Protein AF-0000000080869197 (afdb_homodimer)

pLDDT: mean 75.59, std 28.25, range [19.22, 98.94]

Secondary structure (DSSP, 8-state):
-----------------------------------------------SGGGS-HHHHHHHHHHHHHHHHHHHHHHHHHHHT-HHHHHHHHHHHHH--HHHHH--HHHHHHHHHHS-HHHHHHHHHHHHHHHHHHHHHHTT-HHHHHHHHHHHHHHHHHHHHHH-TTT-TTPPPP---GGGT----/-----------------------------------------------SGGGS-HHHHHHHHHHHHHHHHHHHHHHHHHHHT-HHHHHHHHHHHHH--HHHHH--HHHHHHHHHHS-HHHHHHHHHHHHHHHHHHHHHHTT-HHHHHHHHHHHHHHHHHHHHHH-TTT-TTPPPP---GGGT----

Organism: NCBI:txid3151122

Nearest PDB structures (foldseek):
  1nze-assembly1_A  TM=7.317E-01  e=5.807E-01  Spinacia oleracea
  3jcu-assembly1_q  TM=6.748E-01  e=3.550E-01  Spinacia oleracea
  3zsu-assembly1_A  TM=5.962E-01  e=7.427E-01  Thermosynechococcus vestitus BP-1
  4yuu-assembly3_Q2  TM=5.575E-01  e=2.192E+00  Cyanidium caldarium
  8z9d-assembly1_q  TM=4.494E-01  e=2.192E+00  Spinacia oleracea

Sequence (370 aa):
MNTRTAVSRAIGVATSWGHPRRCLRAIAVAVMLGTVTAGSVAGAAEPVGPDLTEKLRGLLVKEMVEIEAAMQETYSAIIQGRHDEVARHGQAIHDSFILEQSLTQQDRRDLKEAVPAEFLQLDARLHQLSASLAEAGRQQNTPQQVEVFNHMIQACVACHSRYVTDRFEGLKAQSVPESWGVETPMNTRTAVSRAIGVATSWGHPRRCLRAIAVAVMLGTVTAGSVAGAAEPVGPDLTEKLRGLLVKEMVEIEAAMQETYSAIIQGRHDEVARHGQAIHDSFILEQSLTQQDRRDLKEAVPAEFLQLDARLHQLSASLAEAGRQQNTPQQVEVFNHMIQACVACHSRYVTDRFEGLKAQSVPESWGVETP

Foldseek 3Di:
DDDDDDDDDPDDDDDPPDDDDPPPPPPPPPPPPPPPPPPVPLPQQEALLVLADPVLNVLVVVLVVLLVVLLVVLVVCLVVLVLQSQLVSLQCNLVCPSCVVPPDPVNVVSVPVRHDPLLVLLSNVLSVLSNQSNVCSVVSPSVSNVVSSVVNVVSVLQNCQRHVCVPVVPRHHDDDPVVSVRPRD/DDDPDDDDDDDDPPPVVDDDPDDPPPDDDPPDDDPPPCPVVLPQQEALLVLADPVLNVQVVVLVVLLVVLLVVLVVCLVVLVLQSQLVSLQCNLVCPVCVVVPDPVNVVSVPVRHDPLLVLLSNVLSVLSNQSNVCSVVSPSVSNVVSSVVNVVSVLQNCQRHVCVPVVPRHHDDDPVVSVRPRD

Radius of gyration: 44.32 Å; Cα contacts (8 Å, |Δi|>4): 379; chains: 2; bounding box: 89×148×149 Å

InterPro domains:
  IPR010980 Cytochrome c/b562 [SSF47175] (76-163)

Solvent-accessible surface area (backbone atoms only — not comparable to full-atom values): 21149 Å² total; per-residue (Å²): 138,85,89,82,75,90,70,88,81,87,74,86,82,87,85,82,82,77,82,81,81,80,80,78,74,77,75,76,76,74,76,76,76,72,77,74,70,72,64,68,67,33,67,78,66,59,54,36,63,87,59,41,54,70,67,57,44,53,50,51,51,51,37,51,52,52,46,52,53,40,50,44,51,31,53,54,21,59,58,43,26,36,28,67,57,25,16,49,41,15,40,46,49,36,64,45,46,48,68,63,78,70,38,49,74,66,49,51,54,51,48,60,71,42,41,60,71,63,59,56,50,48,51,51,48,42,30,52,41,22,41,50,27,13,50,24,14,73,66,58,35,63,71,56,33,56,50,40,51,48,52,40,53,50,43,45,36,42,45,31,18,30,36,34,34,85,80,18,69,56,32,62,69,56,86,62,58,65,86,71,69,50,81,76,93,134,89,78,89,74,82,88,76,86,81,77,85,75,75,67,80,68,78,80,74,84,79,79,73,70,71,78,78,81,67,89,75,88,79,79,72,74,74,63,69,67,32,68,77,66,59,52,36,62,87,58,41,53,70,66,56,44,52,52,52,51,51,44,52,53,53,44,51,53,41,51,43,52,31,54,54,22,60,57,44,25,35,28,67,56,25,17,49,40,15,42,47,49,37,65,49,43,44,65,67,73,71,47,50,72,66,50,51,53,52,48,61,72,40,40,61,72,64,58,55,50,47,53,50,47,42,30,51,42,21,41,50,26,13,50,26,14,72,66,59,35,62,70,55,33,56,51,40,52,48,52,41,52,50,44,45,36,43,46,32,17,31,36,34,33,86,80,18,71,55,32,63,69,56,86,64,57,65,87,70,68,51,82,76,94

Structure (mmCIF, N/CA/C/O backbone):
data_AF-0000000080869197-model_v1
#
loop_
_entity.id
_entity.type
_entity.pdbx_description
1 polymer 'Uncharacterized protein'
#
loop_
_atom_site.group_PDB
_atom_site.id
_atom_site.type_symbol
_atom_site.label_atom_id
_atom_site.label_alt_id
_atom_site.label_comp_id
_atom_site.label_asym_id
_atom_site.label_entity_id
_atom_site.label_seq_id
_atom_site.pdbx_PDB_ins_code
_atom_site.Cartn_x
_atom_site.Cartn_y
_atom_site.Cartn_z
_atom_site.occupancy
_atom_site.B_iso_or_equiv
_atom_site.auth_seq_id
_atom_site.auth_comp_id
_atom_site.auth_asym_id
_atom_site.auth_atom_id
_atom_site.pdbx_PDB_model_num
ATOM 1 N N . MET A 1 1 ? 37.75 112.688 -76.438 1 21.05 1 MET A N 1
ATOM 2 C CA . MET A 1 1 ? 38.969 111.938 -76.438 1 21.05 1 MET A CA 1
ATOM 3 C C . MET A 1 1 ? 38.781 110.562 -75.75 1 21.05 1 MET A C 1
ATOM 5 O O . MET A 1 1 ? 37.75 110.312 -75.125 1 21.05 1 MET A O 1
ATOM 9 N N . ASN A 1 2 ? 39.625 110.375 -74.688 1 19.22 2 ASN A N 1
ATOM 10 C CA . ASN A 1 2 ? 40.438 109.25 -74.312 1 19.22 2 ASN A CA 1
ATOM 11 C C . ASN A 1 2 ? 39.625 108.188 -73.562 1 19.22 2 ASN A C 1
ATOM 13 O O . ASN A 1 2 ? 38.531 108.5 -73.125 1 19.22 2 ASN A O 1
ATOM 17 N N . THR A 1 3 ? 40.312 107.562 -72.5 1 22.72 3 THR A N 1
ATOM 18 C CA . THR A 1 3 ? 40.875 106.312 -72.062 1 22.72 3 THR A CA 1
ATOM 19 C C . THR A 1 3 ? 39.906 105.5 -71.188 1 22.72 3 THR A C 1
ATOM 21 O O . THR A 1 3 ? 39.031 106.125 -70.562 1 22.72 3 THR A O 1
ATOM 24 N N . ARG A 1 4 ? 40.219 104.188 -70.812 1 24.89 4 ARG A N 1
ATOM 25 C CA . ARG A 1 4 ? 40 102.75 -70.75 1 24.89 4 ARG A CA 1
ATOM 26 C C . ARG A 1 4 ? 39.625 102.312 -69.312 1 24.89 4 ARG A C 1
ATOM 28 O O . ARG A 1 4 ? 38.844 101.438 -69.125 1 24.89 4 ARG A O 1
ATOM 35 N N . THR A 1 5 ? 40.312 102.938 -68.25 1 20.89 5 THR A N 1
ATOM 36 C CA . THR A 1 5 ? 41.062 101.938 -67.438 1 20.89 5 THR A CA 1
ATOM 37 C C . THR A 1 5 ? 40.156 101.25 -66.438 1 20.89 5 THR A C 1
ATOM 39 O O . THR A 1 5 ? 40.562 100.25 -65.812 1 20.89 5 THR A O 1
ATOM 42 N N . ALA A 1 6 ? 38.938 101.625 -65.938 1 22.22 6 ALA A N 1
ATOM 43 C CA . ALA A 1 6 ? 38.812 101.562 -64.5 1 22.22 6 ALA A CA 1
ATOM 44 C C . ALA A 1 6 ? 38.375 100.125 -64.062 1 22.22 6 ALA A C 1
ATOM 46 O O . ALA A 1 6 ? 37.188 99.812 -64.125 1 22.22 6 ALA A O 1
ATOM 47 N N . VAL A 1 7 ? 39.156 98.938 -64.375 1 23.91 7 VAL A N 1
ATOM 48 C CA . VAL A 1 7 ? 38.719 97.5 -64.312 1 23.91 7 VAL A CA 1
ATOM 49 C C . VAL A 1 7 ? 38.531 97.062 -62.875 1 23.91 7 VAL A C 1
ATOM 51 O O . VAL A 1 7 ? 37.906 96.062 -62.625 1 23.91 7 VAL A O 1
ATOM 54 N N . SER A 1 8 ? 39.125 97.75 -61.75 1 22.06 8 SER A N 1
ATOM 55 C CA . SER A 1 8 ? 39.75 96.875 -60.75 1 22.06 8 SER A CA 1
ATOM 56 C C . SER A 1 8 ? 38.719 96.062 -60.031 1 22.06 8 SER A C 1
ATOM 58 O O . SER A 1 8 ? 37.594 96.562 -59.781 1 22.06 8 SER A O 1
ATOM 60 N N . ARG A 1 9 ? 38.969 94.688 -59.781 1 25.41 9 ARG A N 1
ATOM 61 C CA . ARG A 1 9 ? 38.562 93.312 -59.438 1 25.41 9 ARG A CA 1
ATOM 62 C C . ARG A 1 9 ? 38.281 93.188 -57.938 1 25.41 9 ARG A C 1
ATOM 64 O O . ARG A 1 9 ? 39.188 93.5 -57.125 1 25.41 9 ARG A O 1
ATOM 71 N N . ALA A 1 10 ? 37.031 93.438 -57.406 1 21.41 10 ALA A N 1
ATOM 72 C CA . ALA A 1 10 ? 36.438 93.562 -56.062 1 21.41 10 ALA A CA 1
ATOM 73 C C . ALA A 1 10 ? 36.562 92.188 -55.344 1 21.41 10 ALA A C 1
ATOM 75 O O . ALA A 1 10 ? 35.844 91.25 -55.688 1 21.41 10 ALA A O 1
ATOM 76 N N . ILE A 1 11 ? 37.812 91.688 -54.844 1 22.94 11 ILE A N 1
ATOM 77 C CA . ILE A 1 11 ? 38.125 90.312 -54.406 1 22.94 11 ILE A CA 1
ATOM 78 C C . ILE A 1 11 ? 37.469 90.062 -53.062 1 22.94 11 ILE A C 1
ATOM 80 O O . ILE A 1 11 ? 37.156 88.938 -52.719 1 22.94 11 ILE A O 1
ATOM 84 N N . GLY A 1 12 ? 36.969 91.062 -52.156 1 20.17 12 GLY A N 1
ATOM 85 C CA . GLY A 1 12 ? 37.375 90.75 -50.781 1 20.17 12 GLY A CA 1
ATOM 86 C C . GLY A 1 12 ? 36.688 89.5 -50.219 1 20.17 12 GLY A C 1
ATOM 87 O O . GLY A 1 12 ? 35.656 89.125 -50.75 1 20.17 12 GLY A O 1
ATOM 88 N N . VAL A 1 13 ? 37.094 88.875 -49 1 24.41 13 VAL A N 1
ATOM 89 C CA . VAL A 1 13 ? 37.469 87.625 -48.25 1 24.41 13 VAL A CA 1
ATOM 90 C C . VAL A 1 13 ? 36.312 87.25 -47.312 1 24.41 13 VAL A C 1
ATOM 92 O O . VAL A 1 13 ? 36.125 86.062 -47.062 1 24.41 13 VAL A O 1
ATOM 95 N N . ALA A 1 14 ? 35.312 88.062 -46.688 1 27.89 14 ALA A N 1
ATOM 96 C CA . ALA A 1 14 ? 35.219 87.938 -45.25 1 27.89 14 ALA A CA 1
ATOM 97 C C . ALA A 1 14 ? 34.562 86.625 -44.875 1 27.89 14 ALA A C 1
ATOM 99 O O . ALA A 1 14 ? 33.812 86.062 -45.688 1 27.89 14 ALA A O 1
ATOM 100 N N . THR A 1 15 ? 34.531 86.25 -43.438 1 28.72 15 THR A N 1
ATOM 101 C CA . THR A 1 15 ? 34.75 85.375 -42.344 1 28.72 15 THR A CA 1
ATOM 102 C C . THR A 1 15 ? 33.438 84.75 -41.875 1 28.72 15 THR A C 1
ATOM 104 O O . THR A 1 15 ? 32.562 85.438 -41.344 1 28.72 15 THR A O 1
ATOM 107 N N . SER A 1 16 ? 32.625 83.938 -42.625 1 28.03 16 SER A N 1
ATOM 108 C CA . SER A 1 16 ? 31.281 83.562 -42.25 1 28.03 16 SER A CA 1
ATOM 109 C C . SER A 1 16 ? 31.328 82.562 -41.062 1 28.03 16 SER A C 1
ATOM 111 O O . SER A 1 16 ? 32.031 81.562 -41.125 1 28.03 16 SER A O 1
ATOM 113 N N . TRP A 1 17 ? 31.219 83.062 -39.688 1 30.02 17 TRP A N 1
ATOM 114 C CA . TRP A 1 17 ? 31.234 82.438 -38.375 1 30.02 17 TRP A CA 1
ATOM 115 C C . TRP A 1 17 ? 30.125 81.438 -38.281 1 30.02 17 TRP A C 1
ATOM 117 O O . TRP A 1 17 ? 28.953 81.75 -38.469 1 30.02 17 TRP A O 1
ATOM 127 N N . GLY A 1 18 ? 30.203 80.25 -38.844 1 27.56 18 GLY A N 1
ATOM 128 C CA . GLY A 1 18 ? 29.203 79.188 -38.875 1 27.56 18 GLY A CA 1
ATOM 129 C C . GLY A 1 18 ? 28.812 78.688 -37.469 1 27.56 18 GLY A C 1
ATOM 130 O O . GLY A 1 18 ? 29.625 78.688 -36.562 1 27.56 18 GLY A O 1
ATOM 131 N N . HIS A 1 19 ? 27.531 79 -36.938 1 35.03 19 HIS A N 1
ATOM 132 C CA . HIS A 1 19 ? 26.875 78.75 -35.656 1 35.03 19 HIS A CA 1
ATOM 133 C C . HIS A 1 19 ? 26.812 77.25 -35.406 1 35.03 19 HIS A C 1
ATOM 135 O O . HIS A 1 19 ? 26.453 76.438 -36.281 1 35.03 19 HIS A O 1
ATOM 141 N N . PRO A 1 20 ? 27.594 76.625 -34.469 1 35.66 20 PRO A N 1
ATOM 142 C CA . PRO A 1 20 ? 27.688 75.25 -34.125 1 35.66 20 PRO A CA 1
ATOM 143 C C . PRO A 1 20 ? 26.375 74.625 -33.594 1 35.66 20 PRO A C 1
ATOM 145 O O . PRO A 1 20 ? 25.656 75.312 -32.875 1 35.66 20 PRO A O 1
ATOM 148 N N . ARG A 1 21 ? 25.578 73.875 -34.344 1 33.19 21 ARG A N 1
ATOM 149 C CA . ARG A 1 21 ? 24.375 73.125 -33.969 1 33.19 21 ARG A CA 1
ATOM 150 C C . ARG A 1 21 ? 24.641 72.25 -32.781 1 33.19 21 ARG A C 1
ATOM 152 O O . ARG A 1 21 ? 25.547 71.375 -32.812 1 33.19 21 ARG A O 1
ATOM 159 N N . ARG A 1 22 ? 24.391 72.625 -31.5 1 31.16 22 ARG A N 1
ATOM 160 C CA . ARG A 1 22 ? 24.438 71.875 -30.266 1 31.16 22 ARG A CA 1
ATOM 161 C C . ARG A 1 22 ? 23.562 70.625 -30.375 1 31.16 22 ARG A C 1
ATOM 163 O O . ARG A 1 22 ? 22.375 70.75 -30.641 1 31.16 22 ARG A O 1
ATOM 170 N N . CYS A 1 23 ? 24 69.5 -30.797 1 35.09 23 CYS A N 1
ATOM 171 C CA . CYS A 1 23 ? 23.406 68.125 -30.75 1 35.09 23 CYS A CA 1
ATOM 172 C C . CYS A 1 23 ? 22.922 67.812 -29.344 1 35.09 23 CYS A C 1
ATOM 174 O O . CYS A 1 23 ? 23.719 67.75 -28.406 1 35.09 23 CYS A O 1
ATOM 176 N N . LEU A 1 24 ? 21.844 68.438 -28.844 1 34.88 24 LEU A N 1
ATOM 177 C CA . LEU A 1 24 ? 21.203 68 -27.594 1 34.88 24 LEU A CA 1
ATOM 178 C C . LEU A 1 24 ? 20.969 66.5 -27.609 1 34.88 24 LEU A C 1
ATOM 180 O O . LEU A 1 24 ? 20.266 66 -28.484 1 34.88 24 LEU A O 1
ATOM 184 N N . ARG A 1 25 ? 21.906 65.688 -27.203 1 35.22 25 ARG A N 1
ATOM 185 C CA . ARG A 1 25 ? 21.844 64.312 -26.859 1 35.22 25 ARG A CA 1
ATOM 186 C C . ARG A 1 25 ? 20.703 64 -25.891 1 35.22 25 ARG A C 1
ATOM 188 O O . ARG A 1 25 ? 20.688 64.5 -24.781 1 35.22 25 ARG A O 1
ATOM 195 N N . ALA A 1 26 ? 19.453 63.938 -26.359 1 37.06 26 ALA A N 1
ATOM 196 C CA . ALA A 1 26 ? 18.344 63.344 -25.609 1 37.06 26 ALA A CA 1
ATOM 197 C C . ALA A 1 26 ? 18.766 62.062 -24.938 1 37.06 26 ALA A C 1
ATOM 199 O O . ALA A 1 26 ? 19.156 61.094 -25.609 1 37.06 26 ALA A O 1
ATOM 200 N N . ILE A 1 27 ? 19.391 62.156 -23.828 1 35.34 27 ILE A N 1
ATOM 201 C CA . ILE A 1 27 ? 19.656 60.969 -23 1 35.34 27 ILE A CA 1
ATOM 202 C C . ILE A 1 27 ? 18.344 60.25 -22.703 1 35.34 27 ILE A C 1
ATOM 204 O O . ILE A 1 27 ? 17.453 60.844 -22.078 1 35.34 27 ILE A O 1
ATOM 208 N N . ALA A 1 28 ? 17.828 59.406 -23.594 1 37.34 28 ALA A N 1
ATOM 209 C CA . ALA A 1 28 ? 16.734 58.469 -23.312 1 37.34 28 ALA A CA 1
ATOM 210 C C . ALA A 1 28 ? 16.969 57.719 -22.016 1 37.34 28 ALA A C 1
ATOM 212 O O . ALA A 1 28 ? 17.969 57 -21.875 1 37.34 28 ALA A O 1
ATOM 213 N N . VAL A 1 29 ? 16.547 58.281 -20.891 1 38.09 29 VAL A N 1
ATOM 214 C CA . VAL A 1 29 ? 16.516 57.531 -19.625 1 38.09 29 VAL A CA 1
ATOM 215 C C . VAL A 1 29 ? 15.68 56.281 -19.797 1 38.09 29 VAL A C 1
ATOM 217 O O . VAL A 1 29 ? 14.484 56.344 -20.078 1 38.09 29 VAL A O 1
ATOM 220 N N . ALA A 1 30 ? 16.219 55.219 -20.359 1 39.91 30 ALA A N 1
ATOM 221 C CA . ALA A 1 30 ? 15.617 53.906 -20.297 1 39.91 30 ALA A CA 1
ATOM 222 C C . ALA A 1 30 ? 15.219 53.531 -18.875 1 39.91 30 ALA A C 1
ATOM 224 O O . ALA A 1 30 ? 16.078 53.406 -18 1 39.91 30 ALA A O 1
ATOM 225 N N . VAL A 1 31 ? 14.023 54 -18.453 1 39.41 31 VAL A N 1
ATOM 226 C CA . VAL A 1 31 ? 13.422 53.5 -17.234 1 39.41 31 VAL A CA 1
ATOM 227 C C . VAL A 1 31 ? 13.367 51.969 -17.281 1 39.41 31 VAL A C 1
ATOM 229 O O . VAL A 1 31 ? 12.664 51.406 -18.109 1 39.41 31 VAL A O 1
ATOM 232 N N . MET A 1 32 ? 14.492 51.312 -17 1 39.44 32 MET A N 1
ATOM 233 C CA . MET A 1 32 ? 14.43 49.875 -16.766 1 39.44 32 MET A CA 1
ATOM 234 C C . MET A 1 32 ? 13.383 49.562 -15.695 1 39.44 32 MET A C 1
ATOM 236 O O . MET A 1 32 ? 13.508 49.969 -14.547 1 39.44 32 MET A O 1
ATOM 240 N N . LEU A 1 33 ? 12.102 49.469 -16.062 1 44.75 33 LEU A N 1
ATOM 241 C CA . LEU A 1 33 ? 11.086 48.875 -15.203 1 44.75 33 LEU A CA 1
ATOM 242 C C . LEU A 1 33 ? 11.531 47.5 -14.727 1 44.75 33 LEU A C 1
ATOM 244 O O . LEU A 1 33 ? 11.625 46.562 -15.531 1 44.75 33 LEU A O 1
ATOM 248 N N . GLY A 1 34 ? 12.414 47.469 -13.766 1 39.75 34 GLY A N 1
ATOM 249 C CA . GLY A 1 34 ? 12.703 46.219 -13.086 1 39.75 34 GLY A CA 1
ATOM 250 C C . GLY A 1 34 ? 11.453 45.5 -12.609 1 39.75 34 GLY A C 1
ATOM 251 O O . GLY A 1 34 ? 10.664 46.062 -11.844 1 39.75 34 GLY A O 1
ATOM 252 N N . THR A 1 35 ? 10.852 44.594 -13.398 1 44.69 35 THR A N 1
ATOM 253 C CA . THR A 1 35 ? 9.836 43.656 -12.938 1 44.69 35 THR A CA 1
ATOM 254 C C . THR A 1 35 ? 10.297 42.969 -11.656 1 44.69 35 THR A C 1
ATOM 256 O O . THR A 1 35 ? 11.289 42.219 -11.664 1 44.69 35 THR A O 1
ATOM 259 N N . VAL A 1 36 ? 10.148 43.625 -10.516 1 41.28 36 VAL A N 1
ATOM 260 C CA . VAL A 1 36 ? 10.227 42.844 -9.281 1 41.28 36 VAL A CA 1
ATOM 261 C C . VAL A 1 36 ? 9.32 41.625 -9.383 1 41.28 36 VAL A C 1
ATOM 263 O O . VAL A 1 36 ? 8.094 41.75 -9.477 1 41.28 36 VAL A O 1
ATOM 266 N N . THR A 1 37 ? 9.727 40.625 -10.094 1 42.34 37 THR A N 1
ATOM 267 C CA . THR A 1 37 ? 9.039 39.344 -9.859 1 42.34 37 THR A CA 1
ATOM 268 C C . THR A 1 37 ? 9.016 39.031 -8.367 1 42.34 37 THR A C 1
ATOM 270 O O . THR A 1 37 ? 10.07 38.844 -7.75 1 42.34 37 THR A O 1
ATOM 273 N N . ALA A 1 38 ? 8.148 39.688 -7.625 1 37.78 38 ALA A N 1
ATOM 274 C CA . ALA A 1 38 ? 7.871 39.094 -6.32 1 37.78 38 ALA A CA 1
ATOM 275 C C . ALA A 1 38 ? 7.75 37.562 -6.426 1 37.78 38 ALA A C 1
ATOM 277 O O . ALA A 1 38 ? 6.754 37.062 -6.945 1 37.78 38 ALA A O 1
ATOM 278 N N . GLY A 1 39 ? 8.828 36.969 -6.781 1 38.69 39 GLY A N 1
ATOM 279 C CA . GLY A 1 39 ? 8.688 35.531 -6.527 1 38.69 39 GLY A CA 1
ATOM 280 C C . GLY A 1 39 ? 7.988 35.219 -5.219 1 38.69 39 GLY A C 1
ATOM 281 O O . GLY A 1 39 ? 8.43 35.656 -4.156 1 38.69 39 GLY A O 1
ATOM 282 N N . SER A 1 40 ? 6.719 35.25 -5.195 1 38.62 40 SER A N 1
ATOM 283 C CA . SER A 1 40 ? 6.129 34.625 -4.023 1 38.62 40 SER A CA 1
ATOM 284 C C . SER A 1 40 ? 7.031 33.5 -3.482 1 38.62 40 SER A C 1
ATOM 286 O O . SER A 1 40 ? 7.293 32.531 -4.168 1 38.62 40 SER A O 1
ATOM 288 N N . VAL A 1 41 ? 8.07 33.844 -2.855 1 37.22 41 VAL A N 1
ATOM 289 C CA . VAL A 1 41 ? 8.695 32.781 -2.074 1 37.22 41 VAL A CA 1
ATOM 290 C C . VAL A 1 41 ? 7.621 31.891 -1.434 1 37.22 41 VAL A C 1
ATOM 292 O O . VAL A 1 41 ? 6.812 32.375 -0.634 1 37.22 41 VAL A O 1
ATOM 295 N N . ALA A 1 42 ? 6.785 31.25 -2.227 1 44.28 42 ALA A N 1
ATOM 296 C CA . ALA A 1 42 ? 6.039 30.219 -1.503 1 44.28 42 ALA A CA 1
ATOM 297 C C . ALA A 1 42 ? 6.805 29.75 -0.273 1 44.28 42 ALA A C 1
ATOM 299 O O . ALA A 1 42 ? 7.91 29.203 -0.392 1 44.28 42 ALA A O 1
ATOM 300 N N . GLY A 1 43 ? 6.828 30.469 0.76 1 47.88 43 GLY A N 1
ATOM 301 C CA . GLY A 1 43 ? 7.539 30.062 1.967 1 47.88 43 GLY A CA 1
ATOM 302 C C . GLY A 1 43 ? 7.566 28.562 2.176 1 47.88 43 GLY A C 1
ATOM 303 O O . GLY A 1 43 ? 6.609 27.859 1.834 1 47.88 43 GLY A O 1
ATOM 304 N N . ALA A 1 44 ? 8.781 27.969 2.154 1 57.75 44 ALA A N 1
ATOM 305 C CA . ALA A 1 44 ? 9.016 26.562 2.453 1 57.75 44 ALA A CA 1
ATOM 306 C C . ALA A 1 44 ? 8.094 26.078 3.568 1 57.75 44 ALA A C 1
ATOM 308 O O . ALA A 1 44 ? 7.977 26.719 4.613 1 57.75 44 ALA A O 1
ATOM 309 N N . ALA A 1 45 ? 7 25.25 3.307 1 73.69 45 ALA A N 1
ATOM 310 C CA . ALA A 1 45 ? 6.148 24.656 4.332 1 73.69 45 ALA A CA 1
ATOM 311 C C . ALA A 1 45 ? 6.969 24.234 5.547 1 73.69 45 ALA A C 1
ATOM 313 O O . ALA A 1 45 ? 8.102 23.766 5.406 1 73.69 45 ALA A O 1
ATOM 314 N N . GLU A 1 46 ? 6.574 24.781 6.664 1 87.62 46 GLU A N 1
ATOM 315 C CA . GLU A 1 46 ? 7.219 24.438 7.93 1 87.62 46 GLU A CA 1
ATOM 316 C C . GLU A 1 46 ? 6.402 23.391 8.695 1 87.62 46 GLU A C 1
ATOM 318 O O . GLU A 1 46 ? 5.176 23.359 8.586 1 87.62 46 GLU A O 1
ATOM 323 N N . PRO A 1 47 ? 7.086 22.562 9.469 1 94.5 47 PRO A N 1
ATOM 324 C CA . PRO A 1 47 ? 6.344 21.609 10.281 1 94.5 47 PRO A CA 1
ATOM 325 C C . PRO A 1 47 ? 5.324 22.281 11.203 1 94.5 47 PRO A C 1
ATOM 327 O O . PRO A 1 47 ? 5.582 23.359 11.727 1 94.5 47 PRO A O 1
ATOM 330 N N . VAL A 1 48 ? 4.215 21.609 11.422 1 95.5 48 VAL A N 1
ATOM 331 C CA . VAL A 1 48 ? 3.139 22.203 12.203 1 95.5 48 VAL A CA 1
ATOM 332 C C . VAL A 1 48 ? 3.232 21.75 13.656 1 95.5 48 VAL A C 1
ATOM 334 O O . VAL A 1 48 ? 2.654 22.375 14.547 1 95.5 48 VAL A O 1
ATOM 337 N N . GLY A 1 49 ? 3.965 20.75 13.898 1 93.69 49 GLY A N 1
ATOM 338 C CA . GLY A 1 49 ? 4.043 20.125 15.219 1 93.69 49 GLY A CA 1
ATOM 339 C C . GLY A 1 49 ? 4.312 21.125 16.328 1 93.69 49 GLY A C 1
ATOM 340 O O . GLY A 1 49 ? 3.564 21.188 17.297 1 93.69 49 GLY A O 1
ATOM 341 N N . PRO A 1 50 ? 5.305 21.969 16.172 1 94.25 50 PRO A N 1
ATOM 342 C CA . PRO A 1 50 ? 5.711 22.891 17.234 1 94.25 50 PRO A CA 1
ATOM 343 C C . PRO A 1 50 ? 4.629 23.922 17.562 1 94.25 50 PRO A C 1
ATOM 345 O O . PRO A 1 50 ? 4.637 24.5 18.656 1 94.25 50 PRO A O 1
ATOM 348 N N . ASP A 1 51 ? 3.701 24.156 16.734 1 93.88 51 ASP A N 1
ATOM 349 C CA . ASP A 1 51 ? 2.693 25.188 16.938 1 93.88 51 ASP A CA 1
ATOM 350 C C . ASP A 1 51 ? 1.419 24.609 17.547 1 93.88 51 ASP A C 1
ATOM 352 O O . ASP A 1 51 ? 0.501 25.344 17.906 1 93.88 51 ASP A O 1
ATOM 356 N N . LEU A 1 52 ? 1.389 23.312 17.672 1 94.81 52 LEU A N 1
ATOM 357 C CA . LEU A 1 52 ? 0.208 22.656 18.219 1 94.81 52 LEU A CA 1
ATOM 358 C C . LEU A 1 52 ? 0.32 22.484 19.719 1 94.81 52 LEU A C 1
ATOM 360 O O . LEU A 1 52 ? 1.422 22.344 20.266 1 94.81 52 LEU A O 1
ATOM 364 N N . THR A 1 53 ? -0.864 22.578 20.359 1 92.94 53 THR A N 1
ATOM 365 C CA . THR A 1 53 ? -0.874 22.172 21.75 1 92.94 53 THR A CA 1
ATOM 366 C C . THR A 1 53 ? -0.502 20.703 21.891 1 92.94 53 THR A C 1
ATOM 368 O O . THR A 1 53 ? -0.596 19.938 20.922 1 92.94 53 THR A O 1
ATOM 371 N N . GLU A 1 54 ? -0.126 20.328 23.078 1 93.56 54 GLU A N 1
ATOM 372 C CA . GLU A 1 54 ? 0.221 18.922 23.328 1 93.56 54 GLU A CA 1
ATOM 373 C C . GLU A 1 54 ? -0.957 18 23.031 1 93.56 54 GLU A C 1
ATOM 375 O O . GLU A 1 54 ? -0.781 16.938 22.453 1 93.56 54 GLU A O 1
ATOM 380 N N . LYS A 1 55 ? -2.129 18.406 23.406 1 91.62 55 LYS A N 1
ATOM 381 C CA . LYS A 1 55 ? -3.33 17.609 23.156 1 91.62 55 LYS A CA 1
ATOM 382 C C . LYS A 1 55 ? -3.5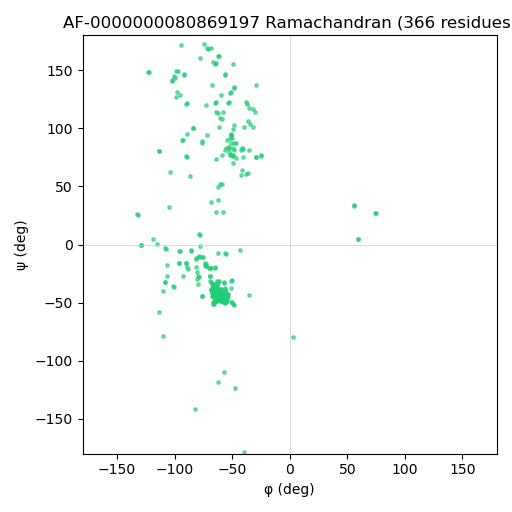68 17.422 21.656 1 91.62 55 LYS A C 1
ATOM 384 O O . LYS A 1 55 ? -3.791 16.297 21.203 1 91.62 55 LYS A O 1
ATOM 389 N N . LEU A 1 56 ? -3.494 18.5 20.922 1 92.38 56 LEU A N 1
ATOM 390 C CA . LEU A 1 56 ? -3.752 18.438 19.484 1 92.38 56 LEU A CA 1
ATOM 391 C C . LEU A 1 56 ? -2.695 17.594 18.781 1 92.38 56 LEU A C 1
ATOM 393 O O . LEU A 1 56 ? -3.02 16.797 17.891 1 92.38 56 LEU A O 1
ATOM 397 N N . ARG A 1 57 ? -1.472 17.812 19.172 1 93.31 57 ARG A N 1
ATOM 398 C CA . ARG A 1 57 ? -0.388 17.031 18.609 1 93.31 57 ARG A CA 1
ATOM 399 C C . ARG A 1 57 ? -0.61 15.539 18.859 1 93.31 57 ARG A C 1
ATOM 401 O O . ARG A 1 57 ? -0.461 14.719 17.953 1 93.31 57 ARG A O 1
ATOM 408 N N . GLY A 1 58 ? -0.905 15.195 20.094 1 91.75 58 GLY A N 1
ATOM 409 C CA . GLY A 1 58 ? -1.162 13.805 20.453 1 91.75 58 GLY A CA 1
ATOM 410 C C . GLY A 1 58 ? -2.309 13.195 19.656 1 91.75 58 GLY A C 1
ATOM 411 O O . GLY A 1 58 ? -2.219 12.055 19.203 1 91.75 58 GLY A O 1
ATOM 412 N N . LEU A 1 59 ? -3.424 13.93 19.469 1 91.56 59 LEU A N 1
ATOM 413 C CA . LEU A 1 59 ? -4.59 13.438 18.75 1 91.56 59 LEU A CA 1
ATOM 414 C C . LEU A 1 59 ? -4.262 13.242 17.266 1 91.56 59 LEU A C 1
ATOM 416 O O . LEU A 1 59 ? -4.707 12.266 16.656 1 91.56 59 LEU A O 1
ATOM 420 N N . LEU A 1 60 ? -3.531 14.164 16.672 1 92.69 60 LEU A N 1
ATOM 421 C CA . LEU A 1 60 ? -3.15 14.039 15.266 1 92.69 60 LEU A CA 1
ATOM 422 C C . LEU A 1 60 ? -2.256 12.82 15.055 1 92.69 60 LEU A C 1
ATOM 424 O O . LEU A 1 60 ? -2.455 12.055 14.109 1 92.69 60 LEU A O 1
ATOM 428 N N . VAL A 1 61 ? -1.278 12.617 15.953 1 93.69 61 VAL A N 1
ATOM 429 C CA . VAL A 1 61 ? -0.391 11.469 15.852 1 93.69 61 VAL A CA 1
ATOM 430 C C . VAL A 1 61 ? -1.198 10.18 15.992 1 93.69 61 VAL A C 1
ATOM 432 O O . VAL A 1 61 ? -1.011 9.227 15.227 1 93.69 61 VAL A O 1
ATOM 435 N N . LYS A 1 62 ? -2.064 10.172 16.906 1 92.38 62 LYS A N 1
ATOM 436 C CA . LYS A 1 62 ? -2.912 9 17.109 1 92.38 62 LYS A CA 1
ATOM 437 C C . LYS A 1 62 ? -3.719 8.695 15.844 1 92.38 62 LYS A C 1
ATOM 439 O O . LYS A 1 62 ? -3.836 7.531 15.445 1 92.38 62 LYS A O 1
ATOM 444 N N . GLU A 1 63 ? -4.309 9.711 15.273 1 93.62 63 GLU A N 1
ATOM 445 C CA . GLU A 1 63 ? -5.074 9.523 14.039 1 93.62 63 GLU A CA 1
ATOM 446 C C . GLU A 1 63 ? -4.199 8.945 12.93 1 93.62 63 GLU A C 1
ATOM 448 O O . GLU A 1 63 ? -4.605 8.008 12.234 1 93.62 63 GLU A O 1
ATOM 453 N N . MET A 1 64 ? -2.967 9.492 12.805 1 95.5 64 MET A N 1
ATOM 454 C CA . MET A 1 64 ? -2.078 9.047 11.742 1 95.5 64 MET A CA 1
ATOM 455 C C . MET A 1 64 ? -1.649 7.598 11.961 1 95.5 64 MET A C 1
ATOM 457 O O . MET A 1 64 ? -1.507 6.836 11.008 1 95.5 64 MET A O 1
ATOM 461 N N . VAL A 1 65 ? -1.484 7.211 13.188 1 95.56 65 VAL A N 1
ATOM 462 C CA . VAL A 1 65 ? -1.134 5.832 13.516 1 95.56 65 VAL A CA 1
ATOM 463 C C . VAL A 1 65 ? -2.293 4.906 13.164 1 95.56 65 VAL A C 1
ATOM 465 O O . VAL A 1 65 ? -2.086 3.84 12.578 1 95.56 65 VAL A O 1
ATOM 468 N N . GLU A 1 66 ? -3.492 5.305 13.5 1 94.25 66 GLU A N 1
ATOM 469 C CA . GLU A 1 66 ? -4.668 4.496 13.195 1 94.25 66 GLU A CA 1
ATOM 470 C C . GLU A 1 66 ? -4.895 4.398 11.688 1 94.25 66 GLU A C 1
ATOM 472 O O . GLU A 1 66 ? -5.238 3.332 11.18 1 94.25 66 GLU A O 1
ATOM 477 N N . ILE A 1 67 ? -4.742 5.473 10.992 1 97.12 67 ILE A N 1
ATOM 478 C CA . ILE A 1 67 ? -4.906 5.457 9.547 1 97.12 67 ILE A CA 1
ATOM 479 C C . ILE A 1 67 ? -3.836 4.57 8.914 1 97.12 67 ILE A C 1
ATOM 481 O O . ILE A 1 67 ? -4.121 3.805 7.988 1 97.12 67 ILE A O 1
ATOM 485 N N . GLU A 1 68 ? -2.568 4.688 9.383 1 97.56 68 GLU A N 1
ATOM 486 C CA . GLU A 1 68 ? -1.501 3.836 8.867 1 97.56 68 GLU A CA 1
ATOM 487 C C . GLU A 1 68 ? -1.858 2.357 9.008 1 97.56 68 GLU A C 1
ATOM 489 O O . GLU A 1 68 ? -1.7 1.584 8.062 1 97.56 68 GLU A O 1
ATOM 494 N N . ALA A 1 69 ? -2.361 1.977 10.141 1 97.31 69 ALA A N 1
ATOM 495 C CA . ALA A 1 69 ? -2.756 0.588 10.367 1 97.31 69 ALA A CA 1
ATOM 496 C C . ALA A 1 69 ? -3.877 0.175 9.414 1 97.31 69 ALA A C 1
ATOM 498 O O . ALA A 1 69 ? -3.84 -0.914 8.844 1 97.31 69 ALA A O 1
ATOM 499 N N . ALA A 1 70 ? -4.859 1.018 9.273 1 97.94 70 ALA A N 1
ATOM 500 C CA . ALA A 1 70 ? -5.969 0.732 8.367 1 97.94 70 ALA A CA 1
ATOM 501 C C . ALA A 1 70 ? -5.48 0.604 6.926 1 97.94 70 ALA A C 1
ATOM 503 O O . ALA A 1 70 ? -5.953 -0.255 6.18 1 97.94 70 ALA A O 1
ATOM 504 N N . MET A 1 71 ? -4.551 1.443 6.535 1 98.81 71 MET A N 1
ATOM 505 C CA . MET A 1 71 ? -4.008 1.396 5.18 1 98.81 71 MET A CA 1
ATOM 506 C C . MET A 1 71 ? -3.232 0.103 4.949 1 98.81 71 MET A C 1
ATOM 508 O O . MET A 1 71 ? -3.311 -0.487 3.869 1 98.81 71 MET A O 1
ATOM 512 N N . GLN A 1 72 ? -2.49 -0.33 5.957 1 98.75 72 GLN A N 1
ATOM 513 C CA . GLN A 1 72 ? -1.787 -1.603 5.836 1 98.75 72 GLN A CA 1
ATOM 514 C C . GLN A 1 72 ? -2.768 -2.756 5.645 1 98.75 72 GLN A C 1
ATOM 516 O O . GLN A 1 72 ? -2.564 -3.613 4.781 1 98.75 72 GLN A O 1
ATOM 521 N N . GLU A 1 73 ? -3.791 -2.717 6.379 1 98.69 73 GLU A N 1
ATOM 522 C CA . GLU A 1 73 ? -4.805 -3.76 6.25 1 98.69 73 GLU A CA 1
ATOM 523 C C . GLU A 1 73 ? -5.535 -3.654 4.914 1 98.69 73 GLU A C 1
ATOM 525 O O . GLU A 1 73 ? -5.898 -4.672 4.32 1 98.69 73 GLU A O 1
ATOM 530 N N . THR A 1 74 ? -5.797 -2.469 4.492 1 98.94 74 THR A N 1
ATOM 531 C CA . THR A 1 74 ? -6.445 -2.248 3.205 1 98.94 74 THR A CA 1
ATOM 532 C C . THR A 1 74 ? -5.59 -2.807 2.068 1 98.94 74 THR A C 1
ATOM 534 O O . THR A 1 74 ? -6.113 -3.436 1.146 1 98.94 74 THR A O 1
ATOM 537 N N . TYR A 1 75 ? -4.309 -2.518 2.098 1 98.88 75 TYR A N 1
ATOM 538 C CA . TYR A 1 75 ? -3.396 -3.1 1.12 1 98.88 75 TYR A CA 1
ATOM 539 C C . TYR A 1 75 ? -3.604 -4.605 1.011 1 98.88 75 TYR A C 1
ATOM 541 O O . TYR A 1 75 ? -3.803 -5.133 -0.087 1 98.88 75 TYR A O 1
ATOM 549 N N . SER A 1 76 ? -3.576 -5.289 2.146 1 98.88 76 SER A N 1
ATOM 550 C CA . SER A 1 76 ? -3.758 -6.738 2.158 1 98.88 76 SER A CA 1
ATOM 551 C C . SER A 1 76 ? -5.121 -7.129 1.593 1 98.88 76 SER A C 1
ATOM 553 O O . SER A 1 76 ? -5.23 -8.094 0.837 1 98.88 76 SER A O 1
ATOM 555 N N . ALA A 1 77 ? -6.109 -6.398 1.965 1 98.88 77 ALA A N 1
ATOM 556 C CA . ALA A 1 77 ? -7.469 -6.691 1.513 1 98.88 77 ALA A CA 1
ATOM 557 C C . ALA A 1 77 ? -7.582 -6.562 -0.004 1 98.88 77 ALA A C 1
ATOM 559 O O . ALA A 1 77 ? -8.242 -7.375 -0.655 1 98.88 77 ALA A O 1
ATOM 560 N N . ILE A 1 78 ? -6.91 -5.586 -0.587 1 98.81 78 ILE A N 1
ATOM 561 C CA . ILE A 1 78 ? -6.977 -5.34 -2.023 1 98.81 78 ILE A CA 1
ATOM 562 C C . ILE A 1 78 ? -6.355 -6.516 -2.775 1 98.81 78 ILE A C 1
ATOM 564 O O . ILE A 1 78 ? -6.984 -7.094 -3.666 1 98.81 78 ILE A O 1
ATOM 568 N N . ILE A 1 79 ? -5.168 -6.969 -2.404 1 98.38 79 ILE A N 1
ATOM 569 C CA . ILE A 1 79 ? -4.445 -7.961 -3.193 1 98.38 79 ILE A CA 1
ATOM 570 C C . ILE A 1 79 ? -5.059 -9.344 -2.975 1 98.38 79 ILE A C 1
ATOM 572 O O . ILE A 1 79 ? -4.754 -10.289 -3.707 1 98.38 79 ILE A O 1
ATOM 576 N N . GLN A 1 80 ? -5.977 -9.445 -1.947 1 98.38 80 GLN A N 1
ATOM 577 C CA . GLN A 1 80 ? -6.633 -10.719 -1.664 1 98.38 80 GLN A CA 1
ATOM 578 C C . GLN A 1 80 ? -8.102 -10.688 -2.088 1 98.38 80 GLN A C 1
ATOM 580 O O . GLN A 1 80 ? -8.828 -11.664 -1.903 1 98.38 80 GLN A O 1
ATOM 585 N N . GLY A 1 81 ? -8.57 -9.57 -2.555 1 97.94 81 GLY A N 1
ATOM 586 C CA . GLY A 1 81 ? -9.938 -9.453 -3.035 1 97.94 81 GLY A CA 1
ATOM 587 C C . GLY A 1 81 ? -10.961 -9.414 -1.917 1 97.94 81 GLY A C 1
ATOM 588 O O . GLY A 1 81 ? -12.078 -9.906 -2.076 1 97.94 81 GLY A O 1
ATOM 589 N N . ARG A 1 82 ? -10.594 -8.945 -0.749 1 98.62 82 ARG A N 1
ATOM 590 C CA . ARG A 1 82 ? -11.516 -8.805 0.378 1 98.62 82 ARG A CA 1
ATOM 591 C C . ARG A 1 82 ? -12.18 -7.434 0.373 1 98.62 82 ARG A C 1
ATOM 593 O O . ARG A 1 82 ? -11.898 -6.598 1.231 1 98.62 82 ARG A O 1
ATOM 600 N N . HIS A 1 83 ? -13.117 -7.301 -0.512 1 98.69 83 HIS A N 1
ATOM 601 C CA . HIS A 1 83 ? -13.688 -6.012 -0.879 1 98.69 83 HIS A CA 1
ATOM 602 C C . HIS A 1 83 ? -14.453 -5.395 0.287 1 98.69 83 HIS A C 1
ATOM 604 O O . HIS A 1 83 ? -14.422 -4.18 0.485 1 98.69 83 HIS A O 1
ATOM 610 N N . ASP A 1 84 ? -15.148 -6.188 1.051 1 98.69 84 ASP A N 1
ATOM 611 C CA . ASP A 1 84 ? -15.891 -5.672 2.195 1 98.69 84 ASP A CA 1
ATOM 612 C C . ASP A 1 84 ? -14.953 -5.027 3.213 1 98.69 84 ASP A C 1
ATOM 614 O O . ASP A 1 84 ? -15.289 -4.012 3.824 1 98.69 84 ASP A O 1
ATOM 618 N N . GLU A 1 85 ? -13.836 -5.672 3.414 1 98.81 85 GLU A N 1
ATOM 619 C CA . GLU A 1 85 ? -12.844 -5.105 4.324 1 98.81 85 GLU A CA 1
ATOM 620 C C . GLU A 1 85 ? -12.289 -3.789 3.785 1 98.81 85 GLU A C 1
ATOM 622 O O . GLU A 1 85 ? -12.07 -2.844 4.547 1 98.81 85 GLU A O 1
ATOM 627 N N . VAL A 1 86 ? -12.016 -3.725 2.449 1 98.88 86 VAL A N 1
ATOM 628 C CA . VAL A 1 86 ? -11.594 -2.473 1.834 1 98.88 86 VAL A CA 1
ATOM 629 C C . VAL A 1 86 ? -12.625 -1.381 2.119 1 98.88 86 VAL A C 1
ATOM 631 O O . VAL A 1 86 ? -12.266 -0.28 2.547 1 98.88 86 VAL A O 1
ATOM 634 N N . ALA A 1 87 ? -13.891 -1.703 1.897 1 98.88 87 ALA A N 1
ATOM 635 C CA . ALA A 1 87 ? -14.969 -0.743 2.127 1 98.88 87 ALA A CA 1
ATOM 636 C C . ALA A 1 87 ? -15 -0.293 3.584 1 98.88 87 ALA A C 1
ATOM 638 O O . ALA A 1 87 ? -15.141 0.898 3.871 1 98.88 87 ALA A O 1
ATOM 639 N N . ARG A 1 88 ? -14.883 -1.224 4.496 1 98.44 88 ARG A N 1
ATOM 640 C CA . ARG A 1 88 ? -14.945 -0.927 5.922 1 98.44 88 ARG A CA 1
ATOM 641 C C . ARG A 1 88 ? -13.789 -0.021 6.344 1 98.44 88 ARG A C 1
ATOM 643 O O . ARG A 1 88 ? -14 0.963 7.059 1 98.44 88 ARG A O 1
ATOM 650 N N . HIS A 1 89 ? -12.594 -0.344 5.906 1 98.38 89 HIS A N 1
ATOM 651 C CA . HIS A 1 89 ? -11.453 0.485 6.266 1 98.38 89 HIS A CA 1
ATOM 652 C C . HIS A 1 89 ? -11.555 1.873 5.645 1 98.38 89 HIS A C 1
ATOM 654 O O . HIS A 1 89 ? -11.266 2.875 6.301 1 98.38 89 HIS A O 1
ATOM 660 N N . GLY A 1 90 ? -11.953 1.919 4.281 1 98.44 90 GLY A N 1
ATOM 661 C CA . GLY A 1 90 ? -12.172 3.221 3.672 1 98.44 90 GLY A CA 1
ATOM 662 C C . GLY A 1 90 ? -13.164 4.078 4.445 1 98.44 90 GLY A C 1
ATOM 663 O O . GLY A 1 90 ? -12.898 5.254 4.703 1 98.44 90 GLY A O 1
ATOM 664 N N . GLN A 1 91 ? -14.25 3.492 4.855 1 97.12 91 GLN A N 1
ATOM 665 C CA . GLN A 1 91 ? -15.281 4.211 5.594 1 97.12 91 GLN A CA 1
ATOM 666 C C . GLN A 1 91 ? -14.773 4.637 6.969 1 97.12 91 GLN A C 1
ATOM 668 O O . GLN A 1 91 ? -15.062 5.75 7.422 1 97.12 91 GLN A O 1
ATOM 673 N N . ALA A 1 92 ? -14.078 3.75 7.66 1 94.81 92 ALA A N 1
ATOM 674 C CA . ALA A 1 92 ? -13.547 4.059 8.984 1 94.81 92 ALA A CA 1
ATOM 675 C C . ALA A 1 92 ? -12.594 5.246 8.93 1 94.81 92 ALA A C 1
ATOM 677 O O . ALA A 1 92 ? -12.625 6.121 9.797 1 94.81 92 ALA A O 1
ATOM 678 N N . ILE A 1 93 ? -11.719 5.289 7.941 1 96.12 93 ILE A N 1
ATOM 679 C CA . ILE A 1 93 ? -10.789 6.41 7.789 1 96.12 93 ILE A CA 1
ATOM 680 C C . ILE A 1 93 ? -11.57 7.688 7.492 1 96.12 93 ILE A C 1
ATOM 682 O O . ILE A 1 93 ? -11.273 8.75 8.039 1 96.12 93 ILE A O 1
ATOM 686 N N . HIS A 1 94 ? -12.516 7.547 6.582 1 94.5 94 HIS A N 1
ATOM 687 C CA . HIS A 1 94 ? -13.344 8.695 6.254 1 94.5 94 HIS A CA 1
ATOM 688 C C . HIS A 1 94 ? -14 9.273 7.504 1 94.5 94 HIS A C 1
ATOM 690 O O . HIS A 1 94 ? -14.047 10.5 7.68 1 94.5 94 HIS A O 1
ATOM 696 N N . ASP A 1 95 ? -14.438 8.289 8.359 1 89 95 ASP A N 1
ATOM 697 C CA . ASP A 1 95 ? -15.18 8.703 9.547 1 89 95 ASP A CA 1
ATOM 698 C C . ASP A 1 95 ? -14.242 9.172 10.656 1 89 95 ASP A C 1
ATOM 700 O O . ASP A 1 95 ? -14.68 9.781 11.633 1 89 95 ASP A O 1
ATOM 704 N N 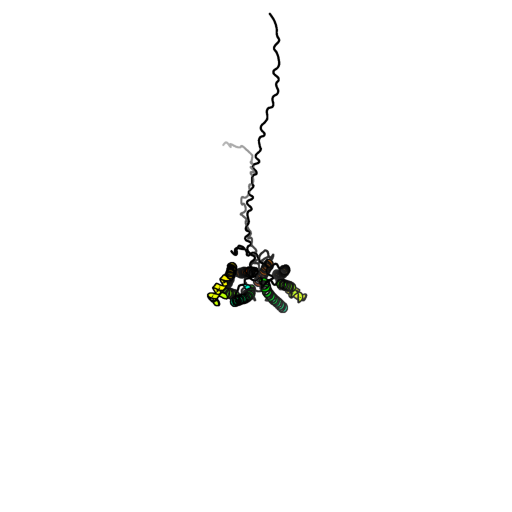. SER A 1 96 ? -13 8.492 10.555 1 75.5 96 SER A N 1
ATOM 705 C CA . SER A 1 96 ? -12.039 8.75 11.625 1 75.5 96 SER A CA 1
ATOM 706 C C . SER A 1 96 ? -11.523 10.188 11.57 1 75.5 96 SER A C 1
ATOM 708 O O . SER A 1 96 ? -10.367 10.453 11.922 1 75.5 96 SER A O 1
ATOM 710 N N . PHE A 1 97 ? -12.531 10.844 11.219 1 61.53 97 PHE A N 1
ATOM 711 C CA . PHE A 1 97 ? -12.062 12.219 11.344 1 61.53 97 PHE A CA 1
ATOM 712 C C . PHE A 1 97 ? -11.609 12.508 12.773 1 61.53 97 PHE A C 1
ATOM 714 O O . PHE A 1 97 ? -12.43 12.523 13.695 1 61.53 97 PHE A O 1
ATOM 721 N N . ILE A 1 98 ? -10.586 11.461 13.328 1 54.06 98 ILE A N 1
ATOM 722 C CA . ILE A 1 98 ? -10.094 11.672 14.688 1 54.06 98 ILE A CA 1
ATOM 723 C C . ILE A 1 98 ? -10.789 12.891 15.305 1 54.06 98 ILE A C 1
ATOM 725 O O . ILE A 1 98 ? -11.312 12.812 16.406 1 54.06 98 ILE A O 1
ATOM 729 N N . LEU A 1 99 ? -10.227 14.281 14.875 1 55.78 99 LEU A N 1
ATOM 730 C CA . LEU A 1 99 ? -10.336 15.594 15.484 1 55.78 99 LEU A CA 1
ATOM 731 C C . LEU A 1 99 ? -11.789 16.047 15.531 1 55.78 99 LEU A C 1
ATOM 733 O O . LEU A 1 99 ? -12.156 16.875 16.375 1 55.78 99 LEU A O 1
ATOM 737 N N . GLU A 1 100 ? -12.547 15.227 14.891 1 58.72 100 GLU A N 1
ATOM 738 C CA . GLU A 1 100 ? -13.875 15.828 14.977 1 58.72 100 GLU A CA 1
ATOM 739 C C . GLU A 1 100 ? -14.648 15.289 16.172 1 58.72 100 GLU A C 1
ATOM 741 O O . GLU A 1 100 ? -15.375 16.031 16.844 1 58.72 100 GLU A O 1
ATOM 746 N N . GLN A 1 101 ? -14.203 14.016 16.469 1 64.62 101 GLN A N 1
ATOM 747 C CA . GLN A 1 101 ? -15.047 13.484 17.531 1 64.62 101 GLN A CA 1
ATOM 748 C C . GLN A 1 101 ? -14.477 13.812 18.906 1 64.62 101 GLN A C 1
ATOM 750 O O . GLN A 1 101 ? -15.203 13.812 19.906 1 64.62 101 GLN A O 1
ATOM 755 N N . SER A 1 102 ? -13.336 14.156 18.828 1 71.06 102 SER A N 1
ATOM 756 C CA . SER A 1 102 ? -12.703 14.336 20.125 1 71.06 102 SER A CA 1
ATOM 757 C C . SER A 1 102 ? -12.32 15.797 20.359 1 71.06 102 SER A C 1
ATOM 759 O O . SER A 1 102 ? -11.797 16.156 21.422 1 71.06 102 SER A O 1
ATOM 761 N N . LEU A 1 103 ? -12.648 16.516 19.391 1 84.19 103 LEU A N 1
ATOM 762 C CA . LEU A 1 103 ? -12.234 17.906 19.516 1 84.19 103 LEU A CA 1
ATOM 763 C C . LEU A 1 103 ? -13.359 18.766 20.078 1 84.19 103 LEU A C 1
ATOM 765 O O . LEU A 1 103 ? -14.5 18.688 19.625 1 84.19 103 LEU A O 1
ATOM 769 N N . THR A 1 104 ? -12.977 19.5 21.125 1 86.56 104 THR A N 1
ATOM 770 C CA . THR A 1 104 ? -13.898 20.547 21.562 1 86.56 104 THR A CA 1
ATOM 771 C C . THR A 1 104 ? -13.914 21.703 20.562 1 86.56 104 THR A C 1
ATOM 773 O O . THR A 1 104 ? -13.102 21.734 19.641 1 86.56 104 THR A O 1
ATOM 776 N N . GLN A 1 105 ? -14.859 22.594 20.734 1 88.44 105 GLN A N 1
ATOM 777 C CA . GLN A 1 105 ? -14.898 23.797 19.891 1 88.44 105 GLN A CA 1
ATOM 778 C C . GLN A 1 105 ? -13.602 24.594 20 1 88.44 105 GLN A C 1
ATOM 780 O O . GLN A 1 105 ? -13.094 25.109 19 1 88.44 105 GLN A O 1
ATOM 785 N N . GLN A 1 106 ? -13.117 24.672 21.234 1 91.06 106 GLN A N 1
ATOM 786 C CA . GLN A 1 106 ? -11.859 25.375 21.453 1 91.06 106 GLN A CA 1
ATOM 787 C C . GLN A 1 106 ? -10.711 24.688 20.734 1 91.06 106 GLN A C 1
ATOM 789 O O . GLN A 1 106 ? -9.852 25.344 20.141 1 91.06 106 GLN A O 1
ATOM 794 N N . ASP A 1 107 ? -10.68 23.359 20.797 1 90.56 107 ASP A N 1
ATOM 795 C CA . ASP A 1 107 ? -9.641 22.609 20.109 1 90.56 107 ASP A CA 1
ATOM 796 C C . ASP A 1 107 ? -9.664 22.891 18.609 1 90.56 107 ASP A C 1
ATOM 798 O O . ASP A 1 107 ? -8.609 23.031 17.984 1 90.56 107 ASP A O 1
ATOM 802 N N . ARG A 1 108 ? -10.844 22.938 18.078 1 90 108 ARG A N 1
ATOM 803 C CA . ARG A 1 108 ? -11 23.188 16.641 1 90 108 ARG A CA 1
ATOM 804 C C . ARG A 1 108 ? -10.461 24.562 16.266 1 90 108 ARG A C 1
ATOM 806 O O . ARG A 1 108 ? -9.797 24.719 15.234 1 90 108 ARG A O 1
ATOM 813 N N . ARG A 1 109 ? -10.773 25.516 17.078 1 91.81 109 ARG A N 1
ATOM 814 C CA . ARG A 1 109 ? -10.266 26.875 16.828 1 91.81 109 ARG A CA 1
ATOM 815 C C . ARG A 1 109 ? -8.742 26.906 16.938 1 91.81 109 ARG A C 1
ATOM 817 O O . ARG A 1 109 ? -8.07 27.516 16.109 1 91.81 109 ARG A O 1
ATOM 824 N N . ASP A 1 110 ? -8.25 26.219 17.953 1 92.44 110 ASP A N 1
ATOM 825 C CA . ASP A 1 110 ? -6.809 26.172 18.156 1 92.44 110 ASP A CA 1
ATOM 826 C C . ASP A 1 110 ? -6.105 25.516 16.969 1 92.44 110 ASP A C 1
ATOM 828 O O . ASP A 1 110 ? -5.043 25.953 16.547 1 92.44 110 ASP A O 1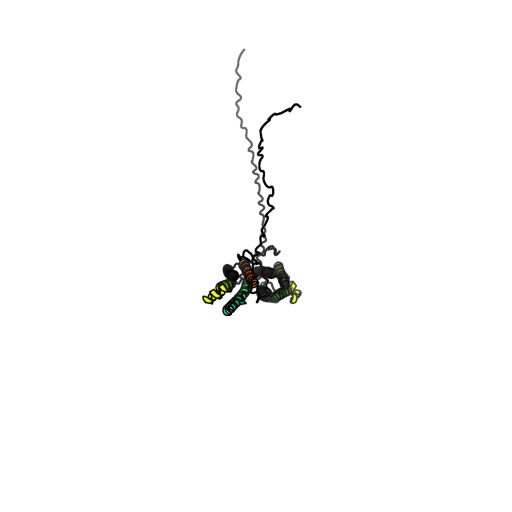
ATOM 832 N N . LEU A 1 111 ? -6.664 24.469 16.453 1 92.31 111 LEU A N 1
ATOM 833 C CA . LEU A 1 111 ? -6.09 23.766 15.312 1 92.31 111 LEU A CA 1
ATOM 834 C C . LEU A 1 111 ? -6.055 24.656 14.078 1 92.31 111 LEU A C 1
ATOM 836 O O . LEU A 1 111 ? -5.016 24.781 13.422 1 92.31 111 LEU A O 1
ATOM 840 N N . LYS A 1 112 ? -7.145 25.266 13.797 1 92.88 112 LYS A N 1
ATOM 841 C CA . LYS A 1 112 ? -7.242 26.109 12.609 1 92.88 112 LYS A CA 1
ATOM 842 C C . LYS A 1 112 ? -6.254 27.266 12.68 1 92.88 112 LYS A C 1
ATOM 844 O O . LYS A 1 112 ? -5.738 27.719 11.648 1 92.88 112 LYS A O 1
ATOM 849 N N . GLU A 1 113 ? -5.988 27.719 13.859 1 93.94 113 GLU A N 1
ATOM 850 C CA . GLU A 1 113 ? -5.066 28.844 14.039 1 93.94 113 GLU A CA 1
ATOM 851 C C . GLU A 1 113 ? -3.615 28.375 13.945 1 93.94 113 GLU A C 1
ATOM 853 O O . GLU A 1 113 ? -2.732 29.156 13.562 1 93.94 113 GLU A O 1
ATOM 858 N N . ALA A 1 114 ? -3.408 27.141 14.273 1 93.56 114 ALA A N 1
ATOM 859 C CA . ALA A 1 114 ? -2.043 26.641 14.414 1 93.56 114 ALA A CA 1
ATOM 860 C C . ALA A 1 114 ? -1.505 26.109 13.086 1 93.56 114 ALA A C 1
ATOM 862 O O . ALA A 1 114 ? -0.291 26 12.906 1 93.56 114 ALA A O 1
ATOM 863 N N . VAL A 1 115 ? -2.445 25.797 12.156 1 94.19 115 VAL A N 1
ATOM 864 C CA . VAL A 1 115 ? -1.974 25.141 10.938 1 94.19 115 VAL A CA 1
ATOM 865 C C . VAL A 1 115 ? -2.393 25.969 9.727 1 94.19 115 VAL A C 1
ATOM 867 O O . VAL A 1 115 ? -3.428 26.641 9.75 1 94.19 115 VAL A O 1
ATOM 870 N N . PRO A 1 116 ? -1.522 25.922 8.617 1 93.75 116 PRO A N 1
ATOM 871 C CA . PRO A 1 116 ? -1.954 26.578 7.387 1 93.75 116 PRO A CA 1
ATOM 872 C C . PRO A 1 116 ? -3.197 25.938 6.773 1 93.75 116 PRO A C 1
ATOM 874 O O . PRO A 1 116 ? -3.449 24.75 6.984 1 93.75 116 PRO A O 1
ATOM 877 N N . ALA A 1 117 ? -3.934 26.703 5.992 1 91.44 117 ALA A N 1
ATOM 878 C CA . ALA A 1 117 ? -5.145 26.219 5.336 1 91.44 117 ALA A CA 1
ATOM 879 C C . ALA A 1 117 ? -4.848 25 4.457 1 91.44 117 ALA A C 1
ATOM 881 O O . ALA A 1 117 ? -5.672 24.094 4.344 1 91.44 117 ALA A O 1
ATOM 882 N N . GLU A 1 118 ? -3.713 24.953 3.887 1 91.94 118 GLU A N 1
ATOM 883 C CA . GLU A 1 118 ? -3.334 23.875 2.986 1 91.94 118 GLU A CA 1
ATOM 884 C C . GLU A 1 118 ? -3.227 22.547 3.736 1 91.94 118 GLU A C 1
ATOM 886 O O . GLU A 1 118 ? -3.537 21.484 3.184 1 91.94 118 GLU A O 1
ATOM 891 N N . PHE A 1 119 ? -2.744 22.609 4.938 1 93.38 119 PHE A N 1
ATOM 892 C CA . PHE A 1 119 ? -2.703 21.422 5.773 1 93.38 119 PHE A CA 1
ATOM 893 C C . PHE A 1 119 ? -4.09 20.797 5.902 1 93.38 119 PHE A C 1
ATOM 895 O O . PHE A 1 119 ? -4.258 19.594 5.707 1 93.38 119 PHE A O 1
ATOM 902 N N . LEU A 1 120 ? -5.031 21.594 6.211 1 91.38 120 LEU A N 1
ATOM 903 C CA . LEU A 1 120 ? -6.402 21.141 6.398 1 91.38 120 LEU A CA 1
ATOM 904 C C . LEU A 1 120 ? -6.996 20.641 5.086 1 91.38 120 LEU A C 1
ATOM 906 O O . LEU A 1 120 ? -7.805 19.703 5.078 1 91.38 120 LEU A O 1
ATOM 910 N N . GLN A 1 121 ? -6.641 21.266 4.023 1 91.81 121 GLN A N 1
ATOM 911 C CA . GLN A 1 121 ? -7.113 20.828 2.711 1 91.81 121 GLN A CA 1
ATOM 912 C C . GLN A 1 121 ? -6.582 19.438 2.365 1 91.81 121 GLN A C 1
ATOM 914 O O . GLN A 1 121 ? -7.312 18.609 1.839 1 91.81 121 GLN A O 1
ATOM 919 N N . LEU A 1 122 ? -5.328 19.203 2.623 1 93.06 122 LEU A N 1
ATOM 920 C CA . LEU A 1 122 ? -4.738 17.891 2.361 1 93.06 122 LEU A CA 1
ATOM 921 C C . LEU A 1 122 ? -5.379 16.812 3.234 1 93.06 122 LEU A C 1
ATOM 923 O O . LEU A 1 122 ? -5.617 15.695 2.777 1 93.06 122 LEU A O 1
ATOM 927 N N . ASP A 1 123 ? -5.629 17.172 4.484 1 93 123 ASP A N 1
ATOM 928 C CA . ASP A 1 123 ? -6.344 16.266 5.375 1 93 123 ASP A CA 1
ATOM 929 C C . ASP A 1 123 ? -7.73 15.938 4.824 1 93 123 ASP A C 1
ATOM 931 O O . ASP A 1 123 ? -8.141 14.773 4.801 1 93 123 ASP A O 1
ATOM 935 N N . ALA A 1 124 ? -8.461 16.953 4.434 1 92.44 124 ALA A N 1
ATOM 936 C CA . ALA A 1 124 ? -9.797 16.766 3.871 1 92.44 124 ALA A CA 1
ATOM 937 C C . ALA A 1 124 ? -9.742 15.883 2.625 1 92.44 124 ALA A C 1
ATOM 939 O O . ALA A 1 124 ? -10.617 15.039 2.416 1 92.44 124 ALA A O 1
ATOM 940 N N . ARG A 1 125 ? -8.781 16.094 1.822 1 93.94 125 ARG A N 1
ATOM 941 C CA . ARG A 1 125 ? -8.617 15.305 0.612 1 93.94 125 ARG A CA 1
ATOM 942 C C . ARG A 1 125 ? -8.398 13.828 0.952 1 93.94 125 ARG A C 1
ATOM 944 O O . ARG A 1 125 ? -8.969 12.945 0.311 1 93.94 125 ARG A O 1
ATOM 951 N N . LEU A 1 126 ? -7.594 13.57 1.936 1 96.38 126 LEU A N 1
ATOM 952 C CA . LEU A 1 126 ? -7.371 12.188 2.348 1 96.38 126 LEU A CA 1
ATOM 953 C C . LEU A 1 126 ? -8.688 11.523 2.752 1 96.38 126 LEU A C 1
ATOM 955 O O . LEU A 1 126 ? -8.961 10.391 2.357 1 96.38 126 LEU A O 1
ATOM 959 N N . HIS A 1 127 ? -9.492 12.219 3.52 1 94.88 127 HIS A N 1
ATOM 960 C CA . HIS A 1 127 ? -10.758 11.664 3.969 1 94.88 127 HIS A CA 1
ATOM 961 C C . HIS A 1 127 ? -11.719 11.461 2.797 1 94.88 127 HIS A C 1
ATOM 963 O O . HIS A 1 127 ? -12.453 10.469 2.754 1 94.88 127 HIS A O 1
ATOM 969 N N . GLN A 1 128 ? -11.695 12.352 1.856 1 96 128 GLN A N 1
ATOM 970 C CA . GLN A 1 128 ? -12.516 12.188 0.661 1 96 128 GLN A CA 1
ATOM 971 C C . GLN A 1 128 ? -12.062 10.977 -0.15 1 96 128 GLN A C 1
ATOM 973 O O . GLN A 1 128 ? -12.898 10.203 -0.641 1 96 128 GLN A O 1
ATOM 978 N N . LEU A 1 129 ? -10.789 10.859 -0.312 1 98.19 129 LEU A N 1
ATOM 979 C CA . LEU A 1 129 ? -10.258 9.695 -1.014 1 98.19 129 LEU A CA 1
ATOM 980 C C . LEU A 1 129 ? -10.641 8.406 -0.295 1 98.19 129 LEU A C 1
ATOM 982 O O . LEU A 1 129 ? -10.945 7.402 -0.938 1 98.19 129 LEU A O 1
ATOM 986 N N . SER A 1 130 ? -10.625 8.469 1.025 1 98.12 130 SER A N 1
ATOM 987 C CA . SER A 1 130 ? -10.977 7.266 1.771 1 98.12 130 SER A CA 1
ATOM 988 C C . SER A 1 130 ? -12.445 6.891 1.556 1 98.12 130 SER A C 1
ATOM 990 O O . SER A 1 130 ? -12.789 5.711 1.539 1 98.12 130 SER A O 1
ATOM 992 N N . ALA A 1 131 ? -13.312 7.855 1.404 1 97.88 131 ALA A N 1
ATOM 993 C CA . ALA A 1 131 ? -14.695 7.574 1.021 1 97.88 131 ALA A CA 1
ATOM 994 C C . ALA A 1 131 ? -14.758 6.91 -0.353 1 97.88 131 ALA A C 1
ATOM 996 O O . ALA A 1 131 ? -15.547 5.98 -0.565 1 97.88 131 ALA A O 1
ATOM 997 N N . SER A 1 132 ? -14.016 7.422 -1.257 1 98.81 132 SER A N 1
ATOM 998 C CA . SER A 1 132 ? -13.945 6.824 -2.586 1 98.81 132 SER A CA 1
ATOM 999 C C . SER A 1 132 ? -13.445 5.387 -2.52 1 98.81 132 SER A C 1
ATOM 1001 O O . SER A 1 132 ? -13.898 4.527 -3.277 1 98.81 132 SER A O 1
ATOM 1003 N N . LEU A 1 133 ? -12.469 5.148 -1.659 1 98.81 133 LEU A N 1
ATOM 1004 C CA . LEU A 1 133 ? -11.977 3.789 -1.465 1 98.81 133 LEU A CA 1
ATOM 1005 C C . LEU A 1 133 ? -13.094 2.871 -0.969 1 98.81 133 LEU A C 1
ATOM 1007 O O . LEU A 1 133 ? -13.234 1.745 -1.45 1 98.81 133 LEU A O 1
ATOM 1011 N N . ALA A 1 134 ? -13.852 3.383 -0.001 1 98.81 134 ALA A N 1
ATOM 1012 C CA . ALA A 1 134 ? -14.984 2.609 0.508 1 98.81 134 ALA A CA 1
ATOM 1013 C C . ALA A 1 134 ? -15.961 2.26 -0.613 1 98.81 134 ALA A C 1
ATOM 1015 O O . ALA A 1 134 ? -16.422 1.12 -0.711 1 98.81 134 ALA A O 1
ATOM 1016 N N . GLU A 1 135 ? -16.234 3.234 -1.4 1 98.88 135 GLU A N 1
ATOM 1017 C CA . GLU A 1 135 ? -17.156 3.01 -2.514 1 98.88 135 GLU A CA 1
ATOM 1018 C C . GLU A 1 135 ? -16.594 1.977 -3.488 1 98.88 135 GLU A C 1
ATOM 1020 O O . GLU A 1 135 ? -17.328 1.095 -3.949 1 98.88 135 GLU A O 1
ATOM 1025 N N . ALA A 1 136 ? -15.344 2.125 -3.869 1 98.75 136 ALA A N 1
ATOM 1026 C CA . ALA A 1 136 ? -14.711 1.144 -4.742 1 98.75 136 ALA A CA 1
ATOM 1027 C C . ALA A 1 136 ? -14.781 -0.256 -4.141 1 98.75 136 ALA A C 1
ATOM 1029 O O . ALA A 1 136 ? -14.906 -1.246 -4.867 1 98.75 136 ALA A O 1
ATOM 1030 N N . GLY A 1 137 ? -14.617 -0.313 -2.77 1 98.75 137 GLY A N 1
ATOM 1031 C CA . GLY A 1 137 ? -14.805 -1.582 -2.084 1 98.75 137 GLY A CA 1
ATOM 1032 C C . GLY A 1 137 ? -16.203 -2.145 -2.242 1 98.75 137 GLY A C 1
ATOM 1033 O O . GLY A 1 137 ? -16.375 -3.312 -2.598 1 98.75 137 GLY A O 1
ATOM 1034 N N . ARG A 1 138 ? -17.188 -1.346 -2.049 1 98.81 138 ARG A N 1
ATOM 1035 C CA . ARG A 1 138 ? -18.578 -1.772 -2.174 1 98.81 138 ARG A CA 1
ATOM 1036 C C . ARG A 1 138 ? -18.891 -2.238 -3.594 1 98.81 138 ARG A C 1
ATOM 1038 O O . ARG A 1 138 ? -19.688 -3.156 -3.795 1 98.81 138 ARG A O 1
ATOM 1045 N N . GLN A 1 139 ? -18.281 -1.679 -4.574 1 98.38 139 GLN A N 1
ATOM 1046 C CA . GLN A 1 139 ? -18.5 -2.008 -5.977 1 98.38 139 GLN A CA 1
ATOM 1047 C C . GLN A 1 139 ? -17.641 -3.191 -6.41 1 98.38 139 GLN A C 1
ATOM 1049 O O . GLN A 1 139 ? -17.719 -3.633 -7.559 1 98.38 139 GLN A O 1
ATOM 1054 N N . GLN A 1 140 ? -16.797 -3.623 -5.512 1 98 140 GLN A N 1
ATOM 1055 C CA . GLN A 1 140 ? -15.883 -4.727 -5.777 1 98 140 GLN A CA 1
ATOM 1056 C C . GLN A 1 140 ? -15.023 -4.445 -7.004 1 98 140 GLN A C 1
ATOM 1058 O O . GLN A 1 140 ? -14.805 -5.332 -7.832 1 98 140 GLN A O 1
ATOM 1063 N N . ASN A 1 141 ? -14.672 -3.217 -7.234 1 97.62 141 ASN A N 1
ATOM 1064 C CA . ASN A 1 141 ? -13.867 -2.742 -8.359 1 97.62 141 ASN A CA 1
ATOM 1065 C C . ASN A 1 141 ? -12.391 -2.668 -7.996 1 97.62 141 ASN A C 1
ATOM 1067 O O . ASN A 1 141 ? -11.898 -1.614 -7.586 1 97.62 141 ASN A O 1
ATOM 1071 N N . THR A 1 142 ? -11.648 -3.73 -8.211 1 97.81 142 THR A N 1
ATOM 1072 C CA . THR A 1 142 ? -10.273 -3.854 -7.758 1 97.81 142 THR A CA 1
ATOM 1073 C C . THR A 1 142 ? -9.383 -2.811 -8.43 1 97.81 142 THR A C 1
ATOM 1075 O O . THR A 1 142 ? -8.609 -2.127 -7.758 1 97.81 142 THR A O 1
ATOM 1078 N N . PRO A 1 143 ? -9.469 -2.59 -9.789 1 96.62 143 PRO A N 1
ATOM 1079 C CA . PRO A 1 143 ? -8.633 -1.556 -10.391 1 96.62 143 PRO A CA 1
ATOM 1080 C C . PRO A 1 143 ? -8.844 -0.18 -9.766 1 96.62 143 PRO A C 1
ATOM 1082 O O . PRO A 1 143 ? -7.871 0.547 -9.523 1 96.62 143 PRO A O 1
ATOM 1085 N N . GLN A 1 144 ? -10.055 0.124 -9.508 1 97.94 144 GLN A N 1
ATOM 1086 C CA . GLN A 1 144 ? -10.336 1.413 -8.883 1 97.94 144 GLN A CA 1
ATOM 1087 C C . GLN A 1 144 ? -9.797 1.459 -7.457 1 97.94 144 GLN A C 1
ATOM 1089 O O . GLN A 1 144 ? -9.336 2.506 -6.996 1 97.94 144 GLN A O 1
ATOM 1094 N N . GLN A 1 145 ? -9.914 0.364 -6.664 1 98.69 145 GLN A N 1
ATOM 1095 C CA . GLN A 1 145 ? -9.336 0.3 -5.324 1 98.69 145 GLN A CA 1
ATOM 1096 C C . GLN A 1 145 ? -7.836 0.604 -5.359 1 98.69 145 GLN A C 1
ATOM 1098 O O . GLN A 1 145 ? -7.344 1.413 -4.57 1 98.69 145 GLN A O 1
ATOM 1103 N N . VAL A 1 146 ? -7.121 -0.013 -6.332 1 98.44 146 VAL A N 1
ATOM 1104 C CA . VAL A 1 146 ? -5.68 0.187 -6.453 1 98.44 146 VAL A CA 1
ATOM 1105 C C . VAL A 1 146 ? -5.387 1.647 -6.789 1 98.44 146 VAL A C 1
ATOM 1107 O O . VAL A 1 146 ? -4.48 2.254 -6.211 1 98.44 146 VAL A O 1
ATOM 1110 N N . GLU A 1 147 ? -6.152 2.225 -7.629 1 98.12 147 GLU A N 1
ATOM 1111 C CA . GLU A 1 147 ? -5.953 3.609 -8.047 1 98.12 147 GLU A CA 1
ATOM 1112 C C . GLU A 1 147 ? -6.168 4.574 -6.891 1 98.12 147 GLU A C 1
ATOM 1114 O O . GLU A 1 147 ? -5.324 5.441 -6.629 1 98.12 147 GLU A O 1
ATOM 1119 N N . VAL A 1 148 ? -7.262 4.457 -6.23 1 98.81 148 VAL A N 1
ATOM 1120 C CA . VAL A 1 148 ? -7.582 5.367 -5.137 1 98.81 148 VAL A CA 1
ATOM 1121 C C . VAL A 1 148 ? -6.586 5.18 -3.998 1 98.81 148 VAL A C 1
ATOM 1123 O O . VAL A 1 148 ? -6.152 6.156 -3.381 1 98.81 148 VAL A O 1
ATOM 1126 N N . PHE A 1 149 ? -6.227 3.936 -3.658 1 98.69 149 PHE A N 1
ATOM 1127 C CA . PHE A 1 149 ? -5.223 3.652 -2.639 1 98.69 149 PHE A CA 1
ATOM 1128 C C . PHE A 1 149 ? -3.916 4.375 -2.949 1 98.69 149 PHE A C 1
ATOM 1130 O O . PHE A 1 149 ? -3.303 4.965 -2.059 1 98.69 149 PHE A O 1
ATOM 1137 N N . ASN A 1 150 ? -3.523 4.34 -4.223 1 98.5 150 ASN A N 1
ATOM 1138 C CA . ASN A 1 150 ? -2.328 5.059 -4.645 1 98.5 150 ASN A CA 1
ATOM 1139 C C . ASN A 1 150 ? -2.471 6.562 -4.422 1 98.5 150 ASN A C 1
ATOM 1141 O O . ASN A 1 150 ? -1.534 7.219 -3.963 1 98.5 150 ASN A O 1
ATOM 1145 N N . HIS A 1 151 ? -3.607 7.098 -4.734 1 98.31 151 HIS A N 1
ATOM 1146 C CA . HIS A 1 151 ? -3.844 8.516 -4.512 1 98.31 151 HIS A CA 1
ATOM 1147 C C . HIS A 1 151 ? -3.785 8.859 -3.025 1 98.31 151 HIS A C 1
ATOM 1149 O O . HIS A 1 151 ? -3.344 9.953 -2.652 1 98.31 151 HIS A O 1
ATOM 1155 N N . MET A 1 152 ? -4.242 7.957 -2.236 1 98.44 152 MET A N 1
ATOM 1156 C CA . MET A 1 152 ? -4.168 8.18 -0.794 1 98.44 152 MET A CA 1
ATOM 1157 C C . MET A 1 152 ? -2.717 8.203 -0.323 1 98.44 152 MET A C 1
ATOM 1159 O O . MET A 1 152 ? -2.338 9.062 0.481 1 98.44 152 MET A O 1
ATOM 1163 N N . ILE A 1 153 ? -1.874 7.305 -0.815 1 98.56 153 ILE A N 1
ATOM 1164 C CA . ILE A 1 153 ? -0.458 7.309 -0.465 1 98.56 153 ILE A CA 1
ATOM 1165 C C . ILE A 1 153 ? 0.176 8.633 -0.9 1 98.56 153 ILE A C 1
ATOM 1167 O O . ILE A 1 153 ? 0.95 9.227 -0.151 1 98.56 153 ILE A O 1
ATOM 1171 N N . GLN A 1 154 ? -0.196 9.102 -2.086 1 96.94 154 GLN A N 1
ATOM 1172 C CA . GLN A 1 154 ? 0.323 10.375 -2.58 1 96.94 154 GLN A CA 1
ATOM 1173 C C . GLN A 1 154 ? -0.102 11.531 -1.682 1 96.94 154 GLN A C 1
ATOM 1175 O O . GLN A 1 154 ? 0.683 12.445 -1.423 1 96.94 154 GLN A O 1
ATOM 1180 N N . ALA A 1 155 ? -1.3 11.461 -1.254 1 96.06 155 ALA A N 1
ATOM 1181 C CA . ALA A 1 155 ? -1.783 12.492 -0.341 1 96.06 155 ALA A CA 1
ATOM 1182 C C . ALA A 1 155 ? -1.005 12.477 0.971 1 96.06 155 ALA A C 1
ATOM 1184 O O . ALA A 1 155 ? -0.666 13.531 1.515 1 96.06 155 ALA A O 1
ATOM 1185 N N . CYS A 1 156 ? -0.707 11.258 1.51 1 97.56 156 CYS A N 1
ATOM 1186 C CA . CYS A 1 156 ? 0.107 11.141 2.715 1 97.56 156 CYS A CA 1
ATOM 1187 C C . CYS A 1 156 ? 1.458 11.828 2.527 1 97.56 156 CYS A C 1
ATOM 1189 O O . CYS A 1 156 ? 1.862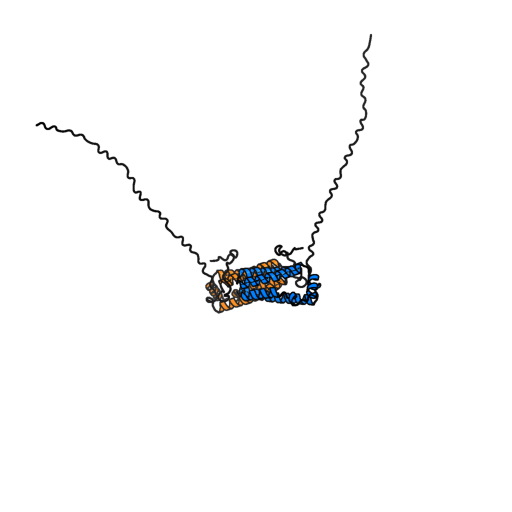 12.648 3.352 1 97.56 156 CYS A O 1
ATOM 1191 N N . VAL A 1 157 ? 2.127 11.5 1.426 1 97.44 157 VAL A N 1
ATOM 1192 C CA . VAL A 1 157 ? 3.473 12 1.166 1 97.44 157 VAL A CA 1
ATOM 1193 C C . VAL A 1 157 ? 3.432 13.516 0.975 1 97.44 157 VAL A C 1
ATOM 1195 O O . VAL A 1 157 ? 4.316 14.234 1.448 1 97.44 157 VAL A O 1
ATOM 1198 N N . ALA A 1 158 ? 2.406 14.023 0.294 1 94.88 158 ALA A N 1
ATOM 1199 C CA . ALA A 1 158 ? 2.27 15.461 0.08 1 94.88 158 ALA A CA 1
ATOM 1200 C C . ALA A 1 158 ? 2.152 16.203 1.407 1 94.88 158 ALA A C 1
ATOM 1202 O O . ALA A 1 158 ? 2.805 17.234 1.609 1 94.88 158 ALA A O 1
ATOM 1203 N N . CYS A 1 159 ? 1.421 15.711 2.301 1 96.06 159 CYS A N 1
ATOM 1204 C CA . CYS A 1 159 ? 1.229 16.375 3.588 1 96.06 159 CYS A CA 1
ATOM 1205 C C . CYS A 1 159 ? 2.453 16.188 4.48 1 96.06 159 CYS A C 1
ATOM 1207 O O . CYS A 1 159 ? 2.943 17.156 5.066 1 96.06 159 CYS A O 1
ATOM 1209 N N . HIS A 1 160 ? 2.971 15.023 4.547 1 96.88 160 HIS A N 1
ATOM 1210 C CA . HIS A 1 160 ? 4.07 14.711 5.453 1 96.88 160 HIS A CA 1
ATOM 1211 C C . HIS A 1 160 ? 5.352 15.414 5.031 1 96.88 160 HIS A C 1
ATOM 1213 O O . HIS A 1 160 ? 6.156 15.812 5.875 1 96.88 160 HIS A O 1
ATOM 1219 N N . SER A 1 161 ? 5.508 15.594 3.746 1 95.62 161 SER A N 1
ATOM 1220 C CA . SER A 1 161 ? 6.73 16.219 3.252 1 95.62 161 SER A CA 1
ATOM 1221 C C . SER A 1 161 ? 6.688 17.734 3.436 1 95.62 161 SER A C 1
ATOM 1223 O O . SER A 1 161 ? 7.711 18.406 3.307 1 95.62 161 SER A O 1
ATOM 1225 N N . ARG A 1 162 ? 5.535 18.219 3.779 1 93.75 162 ARG A N 1
ATOM 1226 C CA . ARG A 1 162 ? 5.395 19.672 3.943 1 93.75 162 ARG A CA 1
ATOM 1227 C C . ARG A 1 162 ? 5.246 20.047 5.414 1 93.75 162 ARG A C 1
ATOM 1229 O O . ARG A 1 162 ? 5.793 21.047 5.863 1 93.75 162 ARG A O 1
ATOM 1236 N N . TYR A 1 163 ? 4.633 19.172 6.195 1 95 163 TYR A N 1
ATOM 1237 C CA . TYR A 1 163 ? 4.16 19.688 7.477 1 95 163 TYR A CA 1
ATOM 1238 C C . TYR A 1 163 ? 4.621 18.797 8.625 1 95 163 TYR A C 1
ATOM 1240 O O . TYR A 1 163 ? 4.328 19.062 9.789 1 95 163 TYR A O 1
ATOM 1248 N N . VAL A 1 164 ? 5.359 17.703 8.281 1 95.56 164 VAL A N 1
ATOM 1249 C CA . VAL A 1 164 ? 5.766 16.781 9.336 1 95.56 164 VAL A CA 1
ATOM 1250 C C . VAL A 1 164 ? 7.25 16.469 9.195 1 95.56 164 VAL A C 1
ATOM 1252 O O . VAL A 1 164 ? 7.695 15.375 9.578 1 95.56 164 VAL A O 1
ATOM 1255 N N . THR A 1 165 ? 8.055 17.281 8.625 1 93.19 165 THR A N 1
ATOM 1256 C CA . THR A 1 165 ? 9.461 17.031 8.312 1 93.19 165 THR A CA 1
ATOM 1257 C C . THR A 1 165 ? 10.312 17.047 9.578 1 93.19 165 THR A C 1
ATOM 1259 O O . THR A 1 165 ? 11.445 16.562 9.578 1 93.19 165 THR A O 1
ATOM 1262 N N . ASP A 1 166 ? 9.82 17.578 10.648 1 92.44 166 ASP A N 1
ATOM 1263 C CA . ASP A 1 166 ? 10.523 17.516 11.922 1 92.44 166 ASP A CA 1
ATOM 1264 C C . ASP A 1 166 ? 10.547 16.094 12.469 1 92.44 166 ASP A C 1
ATOM 1266 O O . ASP A 1 166 ? 11.445 15.719 13.234 1 92.44 166 ASP A O 1
ATOM 1270 N N . ARG A 1 167 ? 9.57 15.328 12.094 1 92.94 167 ARG A N 1
ATOM 1271 C CA . ARG A 1 167 ? 9.477 13.938 12.531 1 92.94 167 ARG A CA 1
ATOM 1272 C C . ARG A 1 167 ? 9.969 12.992 11.438 1 92.94 167 ARG A C 1
ATOM 1274 O O . ARG A 1 167 ? 10.555 11.945 11.734 1 92.94 167 ARG A O 1
ATOM 1281 N N . PHE A 1 168 ? 9.641 13.414 10.25 1 95.62 168 PHE A N 1
ATOM 1282 C CA . PHE A 1 168 ? 9.992 12.594 9.094 1 95.62 168 PHE A CA 1
ATOM 1283 C C . PHE A 1 168 ? 11.031 13.289 8.227 1 95.62 168 PHE A C 1
ATOM 1285 O O . PHE A 1 168 ? 10.727 13.742 7.125 1 95.62 168 PHE A O 1
ATOM 1292 N N . GLU A 1 169 ? 12.273 13.219 8.602 1 91.62 169 GLU A N 1
ATOM 1293 C CA . GLU A 1 169 ? 13.359 14.023 8.055 1 91.62 169 GLU A CA 1
ATOM 1294 C C . GLU A 1 169 ? 13.734 13.562 6.648 1 91.62 169 GLU A C 1
ATOM 1296 O O . GLU A 1 169 ? 14.305 14.328 5.871 1 91.62 169 GLU A O 1
ATOM 1301 N N . GLY A 1 170 ? 13.352 12.391 6.289 1 93.25 170 GLY A N 1
ATOM 1302 C CA . GLY A 1 170 ? 13.703 11.875 4.977 1 93.25 170 GLY A CA 1
ATOM 1303 C C . GLY A 1 170 ? 12.789 12.367 3.873 1 93.25 170 GLY A C 1
ATOM 1304 O O . GLY A 1 170 ? 13.102 12.234 2.688 1 93.25 170 GLY A O 1
ATOM 1305 N N . LEU A 1 171 ? 11.711 12.961 4.277 1 93.69 171 LEU A N 1
ATOM 1306 C CA . LEU A 1 171 ? 10.766 13.438 3.275 1 93.69 171 LEU A CA 1
ATOM 1307 C C . LEU A 1 171 ? 11.094 14.867 2.85 1 93.69 171 LEU A C 1
ATOM 1309 O O . LEU A 1 171 ? 11.266 15.75 3.695 1 93.69 171 LEU A O 1
ATOM 1313 N N . LYS A 1 172 ? 11.312 14.992 1.565 1 83.81 172 LYS A N 1
ATOM 1314 C CA . LYS A 1 172 ? 11.523 16.312 0.992 1 83.81 172 LYS A CA 1
ATOM 1315 C C . LYS A 1 172 ? 10.266 16.812 0.272 1 83.81 172 LYS A C 1
ATOM 1317 O O . LYS A 1 172 ? 9.562 16.016 -0.368 1 83.81 172 LYS A O 1
ATOM 1322 N N . ALA A 1 173 ? 10.008 18.031 0.42 1 69.56 173 ALA A N 1
ATOM 1323 C CA . ALA A 1 173 ? 8.766 18.594 -0.104 1 69.56 173 ALA A CA 1
ATOM 1324 C C . ALA A 1 173 ? 8.609 18.281 -1.589 1 69.56 173 ALA A C 1
ATOM 1326 O O . ALA A 1 173 ? 9.57 18.359 -2.354 1 69.56 173 ALA A O 1
ATOM 1327 N N . GLN A 1 174 ? 7.496 17.625 -1.808 1 64.94 174 GLN A N 1
ATOM 1328 C CA . GLN A 1 174 ? 7.148 17.312 -3.189 1 64.94 174 GLN A CA 1
ATOM 1329 C C . GLN A 1 174 ? 6.117 18.297 -3.738 1 64.94 174 GLN A C 1
ATOM 1331 O O . GLN A 1 174 ? 5.371 18.906 -2.975 1 64.94 174 GLN A O 1
ATOM 1336 N N . SER A 1 175 ? 6.289 18.625 -5.07 1 55.53 175 SER A N 1
ATOM 1337 C CA . SER A 1 175 ? 5.258 19.438 -5.699 1 55.53 175 SER A CA 1
ATOM 1338 C C . SER A 1 175 ? 3.912 18.719 -5.703 1 55.53 175 SER A C 1
ATOM 1340 O O . SER A 1 175 ? 3.854 17.5 -5.902 1 55.53 175 SER A O 1
ATOM 1342 N N . VAL A 1 176 ? 2.928 19.141 -5.02 1 52.91 176 VAL A N 1
ATOM 1343 C CA . VAL A 1 176 ? 1.576 18.594 -5.09 1 52.91 176 VAL A CA 1
ATOM 1344 C C . VAL A 1 176 ? 0.997 18.828 -6.484 1 52.91 176 VAL A C 1
ATOM 1346 O O . VAL A 1 176 ? 1.144 19.922 -7.051 1 52.91 176 VAL A O 1
ATOM 1349 N N . PRO A 1 177 ? 0.638 17.734 -7.066 1 47.69 177 PRO A N 1
ATOM 1350 C CA . PRO A 1 177 ? 0.07 17.969 -8.398 1 47.69 177 PRO A CA 1
ATOM 1351 C C . PRO A 1 177 ? -0.99 19.062 -8.406 1 47.69 177 PRO A C 1
ATOM 1353 O O . PRO A 1 177 ? -1.771 19.188 -7.457 1 47.69 177 PRO A O 1
ATOM 1356 N N . GLU A 1 178 ? -0.902 19.922 -9.398 1 47.78 178 GLU A N 1
ATOM 1357 C CA . GLU A 1 178 ? -1.843 21.031 -9.57 1 47.78 178 GLU A CA 1
ATOM 1358 C C . GLU A 1 178 ? -3.287 20.531 -9.523 1 47.78 178 GLU A C 1
ATOM 1360 O O . GLU A 1 178 ? -4.18 21.25 -9.078 1 47.78 178 GLU A O 1
ATOM 1365 N N . SER A 1 179 ? -3.428 19.375 -9.953 1 45.72 179 SER A N 1
ATOM 1366 C CA . SER A 1 179 ? -4.766 18.812 -10.07 1 45.72 179 SER A CA 1
ATOM 1367 C C . SER A 1 179 ? -5.391 18.578 -8.695 1 45.72 179 SER A C 1
ATOM 1369 O O . SER A 1 179 ? -6.598 18.359 -8.586 1 45.72 179 SER A O 1
ATOM 1371 N N . TRP A 1 180 ? -4.488 18.531 -7.844 1 50.22 180 TRP A N 1
ATOM 1372 C CA . TRP A 1 180 ? -5.047 18.359 -6.508 1 50.22 180 TRP A CA 1
ATOM 1373 C C . TRP A 1 180 ? -5.574 19.672 -5.965 1 50.22 180 TRP A C 1
ATOM 1375 O O . TRP A 1 180 ? -6.27 19.703 -4.945 1 50.22 180 TRP A O 1
ATOM 1385 N N . GLY A 1 181 ? -5.633 20.703 -6.805 1 38 181 GLY A N 1
ATOM 1386 C CA . GLY A 1 181 ? -6.176 22.016 -6.461 1 38 181 GLY A CA 1
ATOM 1387 C C . GLY A 1 181 ? -5.461 22.672 -5.297 1 38 181 GLY A C 1
ATOM 1388 O O . GLY A 1 181 ? -6.027 23.531 -4.621 1 38 181 GLY A O 1
ATOM 1389 N N . VAL A 1 182 ? -4.457 22.047 -4.852 1 44.12 182 VAL A N 1
ATOM 1390 C CA . VAL A 1 182 ? -3.744 22.703 -3.76 1 44.12 182 VAL A CA 1
ATOM 1391 C C . VAL A 1 182 ? -2.748 23.719 -4.32 1 44.12 182 VAL A C 1
ATOM 1393 O O . VAL A 1 182 ? -2.008 23.406 -5.262 1 44.12 182 VAL A O 1
ATOM 1396 N N . GLU A 1 183 ? -3.023 24.969 -4.336 1 33.12 183 GLU A N 1
ATOM 1397 C CA . GLU A 1 183 ? -2.17 26.062 -4.785 1 33.12 183 GLU A CA 1
ATOM 1398 C C . GLU A 1 183 ? -0.791 26 -4.137 1 33.12 183 GLU A C 1
ATOM 1400 O O . GLU A 1 183 ? -0.679 25.797 -2.924 1 33.12 183 GLU A O 1
ATOM 1405 N N . THR A 1 184 ? 0.264 25.344 -4.879 1 35.22 184 THR A N 1
ATOM 1406 C CA . THR A 1 184 ? 1.631 25.453 -4.383 1 35.22 184 THR A CA 1
ATOM 1407 C C . THR A 1 184 ? 1.994 26.922 -4.125 1 35.22 184 THR A C 1
ATOM 1409 O O . THR A 1 184 ? 1.769 27.781 -4.98 1 35.22 184 THR A O 1
ATOM 1412 N N . PRO A 1 185 ? 2.535 27.25 -3.01 1 33.47 185 PRO A N 1
ATOM 1413 C CA . PRO A 1 185 ? 2.896 28.656 -2.873 1 33.47 185 PRO A CA 1
ATOM 1414 C C . PRO A 1 185 ? 4.043 29.062 -3.795 1 33.47 185 PRO A C 1
ATOM 1416 O O . PRO A 1 185 ? 4.852 28.219 -4.195 1 33.47 185 PRO A O 1
ATOM 1419 N N . MET B 1 1 ? -48.594 -35.031 -125.938 1 22.22 1 MET B N 1
ATOM 1420 C CA . MET B 1 1 ? -47.531 -36 -125.75 1 22.22 1 MET B CA 1
ATOM 1421 C C . MET B 1 1 ? -46.312 -35.344 -125 1 22.22 1 MET B C 1
ATOM 1423 O O . MET B 1 1 ? -45.5 -36.062 -124.438 1 22.22 1 MET B O 1
ATOM 1427 N N . ASN B 1 2 ? -45.906 -34.25 -125.438 1 21.41 2 ASN B N 1
ATOM 1428 C CA . ASN B 1 2 ? -44.531 -33.812 -125.5 1 21.41 2 ASN B CA 1
ATOM 1429 C C . ASN B 1 2 ? -43.969 -33.469 -124.125 1 21.41 2 ASN B C 1
ATOM 1431 O O . ASN B 1 2 ? -44.594 -32.719 -123.375 1 21.41 2 ASN B O 1
ATOM 1435 N N . THR B 1 3 ? -42.812 -34.094 -123.438 1 20.89 3 THR B N 1
ATOM 1436 C CA . THR B 1 3 ? -41.938 -34.719 -122.5 1 20.89 3 THR B CA 1
ATOM 1437 C C . THR B 1 3 ? -40.938 -33.688 -121.938 1 20.89 3 THR B C 1
ATOM 1439 O O . THR B 1 3 ? -39.812 -33.625 -122.375 1 20.89 3 THR B O 1
ATOM 1442 N N . ARG B 1 4 ? -41.375 -32.375 -121.812 1 26.98 4 ARG B N 1
ATOM 1443 C CA . ARG B 1 4 ? -40.562 -31.203 -121.625 1 26.98 4 ARG B CA 1
ATOM 1444 C C . ARG B 1 4 ? -39.594 -31.391 -120.438 1 26.98 4 ARG B C 1
ATOM 1446 O O . ARG B 1 4 ? -40.062 -31.516 -119.312 1 26.98 4 ARG B O 1
ATOM 1453 N N . THR B 1 5 ? -38.406 -31.844 -120.5 1 20.92 5 THR B N 1
ATOM 1454 C CA . THR B 1 5 ? -37.188 -32.469 -120 1 20.92 5 THR B CA 1
ATOM 1455 C C . THR B 1 5 ? -36.625 -31.719 -118.812 1 20.92 5 THR B C 1
ATOM 1457 O O . THR B 1 5 ? -36.406 -32.312 -117.75 1 20.92 5 THR B O 1
ATOM 1460 N N . ALA B 1 6 ? -35.406 -30.938 -118.812 1 20.83 6 ALA B N 1
ATOM 1461 C CA . ALA B 1 6 ? -34.094 -31.438 -118.375 1 20.83 6 ALA B CA 1
ATOM 1462 C C . ALA B 1 6 ? -33.594 -30.75 -117.125 1 20.83 6 ALA B C 1
ATOM 1464 O O . ALA B 1 6 ? -33.094 -31.406 -116.188 1 20.83 6 ALA B O 1
ATOM 1465 N N . VAL B 1 7 ? -33.438 -29.281 -117.188 1 22.89 7 VAL B N 1
ATOM 1466 C CA . VAL B 1 7 ? -32.062 -28.797 -117 1 22.89 7 VAL B CA 1
ATOM 1467 C C . VAL B 1 7 ? -31.688 -28.812 -115.5 1 22.89 7 VAL B C 1
ATOM 1469 O O . VAL B 1 7 ? -32.562 -28.719 -114.688 1 22.89 7 VAL B O 1
ATOM 1472 N N . SER B 1 8 ? -30.328 -28.797 -115.062 1 19.95 8 SER B N 1
ATOM 1473 C CA . SER B 1 8 ? -29.203 -29.375 -114.312 1 19.95 8 SER B CA 1
ATOM 1474 C C . SER B 1 8 ? -28.906 -28.578 -113.062 1 19.95 8 SER B C 1
ATOM 1476 O O . SER B 1 8 ? -28.125 -29.016 -112.25 1 19.95 8 SER B O 1
ATOM 1478 N N . ARG B 1 9 ? -29.469 -27.266 -113.062 1 23.91 9 ARG B N 1
ATOM 1479 C CA . ARG B 1 9 ? -28.531 -26.281 -112.5 1 23.91 9 ARG B CA 1
ATOM 1480 C C . ARG B 1 9 ? -28.156 -26.609 -111.062 1 23.91 9 ARG B C 1
ATOM 1482 O O . ARG B 1 9 ? -29.016 -26.891 -110.25 1 23.91 9 ARG B O 1
ATOM 1489 N N . ALA B 1 10 ? -26.953 -26.656 -110.75 1 22.19 10 ALA B N 1
ATOM 1490 C CA . ALA B 1 10 ? -25.844 -27.141 -109.938 1 22.19 10 ALA B CA 1
ATOM 1491 C C . ALA B 1 10 ? -26.016 -26.734 -108.5 1 22.19 10 ALA B C 1
ATOM 1493 O O . ALA B 1 10 ? -26.938 -25.984 -108.125 1 22.19 10 ALA B O 1
ATOM 1494 N N . ILE B 1 11 ? -25.031 -25.906 -107.938 1 21.5 11 ILE B N 1
ATOM 1495 C CA . ILE B 1 11 ? -23.844 -26.344 -107.188 1 21.5 11 ILE B CA 1
ATOM 1496 C C . ILE B 1 11 ? -23.969 -25.984 -105.688 1 21.5 11 ILE B C 1
ATOM 1498 O O . ILE B 1 11 ? -23.812 -26.844 -104.875 1 21.5 11 ILE B O 1
ATOM 1502 N N . GLY B 1 12 ? -23.688 -24.609 -105.375 1 19.86 12 GLY B N 1
ATOM 1503 C CA . GLY B 1 12 ? -22.594 -24.328 -104.438 1 19.86 12 GLY B CA 1
ATOM 1504 C C . GLY B 1 12 ? -23.016 -24.281 -103 1 19.86 12 GLY B C 1
ATOM 1505 O O . GLY B 1 12 ? -24 -23.641 -102.625 1 19.86 12 GLY B O 1
ATOM 1506 N N . VAL B 1 13 ? -22.906 -25.359 -102.25 1 28.06 13 VAL B N 1
ATOM 1507 C CA . VAL B 1 13 ? -23.328 -25.812 -100.938 1 28.06 13 VAL B CA 1
ATOM 1508 C C . VAL B 1 13 ? -22.703 -24.922 -99.875 1 28.06 13 VAL B C 1
ATOM 1510 O O . VAL B 1 13 ? -21.5 -25.016 -99.562 1 28.06 13 VAL B O 1
ATOM 1513 N N . ALA B 1 14 ? -22.875 -23.578 -100.125 1 26.66 14 ALA B N 1
ATOM 1514 C CA . ALA B 1 14 ? -22.094 -22.672 -99.312 1 26.66 14 ALA B CA 1
ATOM 1515 C C . ALA B 1 14 ? -22.219 -23 -97.875 1 26.66 14 ALA B C 1
ATOM 1517 O O . ALA B 1 14 ? -23.344 -23.094 -97.312 1 26.66 14 ALA B O 1
ATOM 1518 N N . THR B 1 15 ? -21.234 -23.688 -97.375 1 28.09 15 THR B N 1
ATOM 1519 C CA . THR B 1 15 ? -20.859 -24.328 -96.125 1 28.09 15 THR B CA 1
ATOM 1520 C C . THR B 1 15 ? -20.844 -23.312 -95 1 28.09 15 THR B C 1
ATOM 1522 O O . THR B 1 15 ? -20.422 -23.641 -93.875 1 28.09 15 THR B O 1
ATOM 1525 N N . SER B 1 16 ? -21.703 -22.281 -95.188 1 24.81 16 SER B N 1
ATOM 1526 C CA . SER B 1 16 ? -21.359 -21.172 -94.312 1 24.81 16 SER B CA 1
ATOM 1527 C C . SER B 1 16 ? -21.141 -21.656 -92.875 1 24.81 16 SER B C 1
ATOM 1529 O O . SER B 1 16 ? -22 -22.328 -92.312 1 24.81 16 SER B O 1
ATOM 1531 N N . TRP B 1 17 ? -19.922 -21.781 -92.438 1 26.8 17 TRP B N 1
ATOM 1532 C CA . TRP B 1 17 ? -19.141 -22.266 -91.312 1 26.8 17 TRP B CA 1
ATOM 1533 C C . TRP B 1 17 ? -19.594 -21.609 -90 1 26.8 17 TRP B C 1
ATOM 1535 O O . TRP B 1 17 ? -19.109 -21.938 -88.938 1 26.8 17 TRP B O 1
ATOM 1545 N N . GLY B 1 18 ? -20.5 -20.609 -90.188 1 24.38 18 GLY B N 1
ATOM 1546 C CA . GLY B 1 18 ? -20.188 -19.656 -89.125 1 24.38 18 GLY B CA 1
ATOM 1547 C C . GLY B 1 18 ? -20.062 -20.297 -87.75 1 24.38 18 GLY B C 1
ATOM 1548 O O . GLY B 1 18 ? -20.531 -21.406 -87.562 1 24.38 18 GLY B O 1
ATOM 1549 N N . HIS B 1 19 ? -19.297 -19.641 -86.812 1 29.44 19 HIS B N 1
ATOM 1550 C CA . HIS B 1 19 ? -18.5 -19.781 -85.625 1 29.44 19 HIS B CA 1
ATOM 1551 C C . HIS B 1 19 ? -19.359 -20.203 -84.438 1 29.44 19 HIS B C 1
ATOM 1553 O O . HIS B 1 19 ? -20.562 -19.938 -84.438 1 29.44 19 HIS B O 1
ATOM 1559 N N . PRO B 1 20 ? -18.812 -20.766 -83.5 1 29.88 20 PRO B N 1
ATOM 1560 C CA . PRO B 1 20 ? -19.078 -21.672 -82.375 1 29.88 20 PRO B CA 1
ATOM 1561 C C . PRO B 1 20 ? -19.75 -20.969 -81.188 1 29.88 20 PRO B C 1
ATOM 1563 O O . PRO B 1 20 ? -20.188 -21.625 -80.25 1 29.88 20 PRO B O 1
ATOM 1566 N N . ARG B 1 21 ? -20.047 -19.625 -81.188 1 29.61 21 ARG B N 1
ATOM 1567 C CA . ARG B 1 21 ? -19.75 -19.125 -79.875 1 29.61 21 ARG B CA 1
ATOM 1568 C C . ARG B 1 21 ? -20.547 -19.875 -78.812 1 29.61 21 ARG B C 1
ATOM 1570 O O . ARG B 1 21 ? -21.766 -20.031 -78.938 1 29.61 21 ARG B O 1
ATOM 1577 N N . ARG B 1 22 ? -19.922 -20.578 -78 1 26.28 22 ARG B N 1
ATOM 1578 C CA . ARG B 1 22 ? -20.125 -21.375 -76.812 1 26.28 22 ARG B CA 1
ATOM 1579 C C . ARG B 1 22 ? -21.125 -20.688 -75.875 1 26.28 22 ARG B C 1
ATOM 1581 O O . ARG B 1 22 ? -21.359 -19.484 -76 1 26.28 22 ARG B O 1
ATOM 1588 N N . CYS B 1 23 ? -21.375 -21.359 -74.688 1 31.36 23 CYS B N 1
ATOM 1589 C CA . CYS B 1 23 ? -22.141 -21.719 -73.5 1 31.36 23 CYS B CA 1
ATOM 1590 C C . CYS B 1 23 ? -22.062 -20.625 -72.438 1 31.36 23 CYS B C 1
ATOM 1592 O O . CYS B 1 23 ? -20.969 -20.25 -72 1 31.36 23 CYS B O 1
ATOM 1594 N N . LEU B 1 24 ? -22.859 -19.75 -72.5 1 33.97 24 LEU B N 1
ATOM 1595 C CA . LEU B 1 24 ? -23.125 -18.75 -71.5 1 33.97 24 LEU B CA 1
ATOM 1596 C C . LEU B 1 24 ? -23.172 -19.375 -70.125 1 33.97 24 LEU B C 1
ATOM 1598 O O . LEU B 1 24 ? -23.516 -18.719 -69.125 1 33.97 24 LEU B O 1
ATOM 1602 N N . ARG B 1 25 ? -23.078 -20.688 -69.938 1 35.25 25 ARG B N 1
ATOM 1603 C CA . ARG B 1 25 ? -23.5 -20.891 -68.562 1 35.25 25 ARG B CA 1
ATOM 1604 C C . ARG B 1 25 ? -22.578 -20.172 -67.562 1 35.25 25 ARG B C 1
ATOM 1606 O O . ARG B 1 25 ? -21.453 -20.609 -67.375 1 35.25 25 ARG B O 1
ATOM 1613 N N . ALA B 1 26 ? -22.109 -19.062 -67.812 1 30.95 26 ALA B N 1
ATOM 1614 C CA . ALA B 1 26 ? -21.219 -18.609 -66.75 1 30.95 26 ALA B CA 1
ATOM 1615 C C . ALA B 1 26 ? -21.703 -19.062 -65.375 1 30.95 26 ALA B C 1
ATOM 1617 O O . ALA B 1 26 ? -22.906 -19.047 -65.125 1 30.95 26 ALA B O 1
ATOM 1618 N N . ILE B 1 27 ? -20.875 -19.828 -64.812 1 31.23 27 ILE B N 1
ATOM 1619 C CA . ILE B 1 27 ? -20.609 -20.328 -63.469 1 31.23 27 ILE B CA 1
ATOM 1620 C C . ILE B 1 27 ? -21 -19.266 -62.438 1 31.23 27 ILE B C 1
ATOM 1622 O O . ILE B 1 27 ? -20.531 -18.125 -62.5 1 31.23 27 ILE B O 1
ATOM 1626 N N . ALA B 1 28 ? -22.078 -19.406 -61.844 1 33.41 28 ALA B N 1
ATOM 1627 C CA . ALA B 1 28 ? -22.453 -18.922 -60.531 1 33.41 28 ALA B CA 1
ATOM 1628 C C . ALA B 1 28 ? -21.234 -18.828 -59.625 1 33.41 28 ALA B C 1
ATOM 1630 O O . ALA B 1 28 ? -20.281 -19.609 -59.75 1 33.41 28 ALA B O 1
ATOM 1631 N N . VAL B 1 29 ? -21.172 -17.703 -58.875 1 35.03 29 VAL B N 1
ATOM 1632 C CA . VAL B 1 29 ? -20.469 -17.094 -57.781 1 35.03 29 VAL B CA 1
ATOM 1633 C C . VAL B 1 29 ? -20.188 -18.141 -56.688 1 35.03 29 VAL B C 1
ATOM 1635 O O . VAL B 1 29 ? -21.109 -18.703 -56.125 1 35.03 29 VAL B O 1
ATOM 1638 N N . ALA B 1 30 ? -19.062 -18.609 -56.656 1 36.81 30 ALA B N 1
ATOM 1639 C CA . ALA B 1 30 ? -18.375 -19.375 -55.625 1 36.81 30 ALA B CA 1
ATOM 1640 C C . ALA B 1 30 ? -18.375 -18.641 -54.281 1 36.81 30 ALA B C 1
ATOM 1642 O O . ALA B 1 30 ? -17.594 -18.938 -53.406 1 36.81 30 ALA B O 1
ATOM 1643 N N . VAL B 1 31 ? -18.812 -17.344 -54.125 1 35.94 31 VAL B N 1
ATOM 1644 C CA . VAL B 1 31 ? -18.141 -16.812 -52.938 1 35.94 31 VAL B CA 1
ATOM 1645 C C . VAL B 1 31 ? -18.344 -17.75 -51.75 1 35.94 31 VAL B C 1
ATOM 1647 O O . VAL B 1 31 ? -19.453 -17.859 -51.219 1 35.94 31 VAL B O 1
ATOM 1650 N N . MET B 1 32 ? -17.641 -18.656 -51.625 1 34.28 32 MET B N 1
ATOM 1651 C CA . MET B 1 32 ? -17.438 -19.562 -50.469 1 34.28 32 MET B CA 1
ATOM 1652 C C . MET B 1 32 ? -17.266 -18.766 -49.188 1 34.28 32 MET B C 1
ATOM 1654 O O . MET B 1 32 ? -18.062 -18.922 -48.25 1 34.28 32 MET B O 1
ATOM 1658 N N . LEU B 1 33 ? -15.859 -18.984 -48.219 1 38.31 33 LEU B N 1
ATOM 1659 C CA . LEU B 1 33 ? -15.422 -19.656 -47 1 38.31 33 LEU B CA 1
ATOM 1660 C C . LEU B 1 33 ? -15.406 -18.688 -45.812 1 38.31 33 LEU B C 1
ATOM 1662 O O . LEU B 1 33 ? -14.867 -17.578 -45.906 1 38.31 33 LEU B O 1
ATOM 1666 N N . GLY B 1 34 ? -16.062 -18.969 -44.656 1 38.31 34 GLY B N 1
ATOM 1667 C CA . GLY B 1 34 ? -16.25 -18.734 -43.25 1 38.31 34 GLY B CA 1
ATOM 1668 C C . GLY B 1 34 ? -14.969 -18.422 -42.5 1 38.31 34 GLY B C 1
ATOM 1669 O O . GLY B 1 34 ? -14.086 -19.281 -42.406 1 38.31 34 GLY B O 1
ATOM 1670 N N . THR B 1 35 ? -14.422 -17.266 -42.469 1 43.25 35 THR B N 1
ATOM 1671 C CA . THR B 1 35 ? -13.375 -16.938 -41.5 1 43.25 35 THR B CA 1
ATOM 1672 C C . THR B 1 35 ? -13.781 -17.391 -40.094 1 43.25 35 THR B C 1
ATOM 1674 O O . THR B 1 35 ? -14.703 -16.828 -39.5 1 43.25 35 THR B O 1
ATOM 1677 N N . VAL B 1 36 ? -13.766 -18.547 -39.75 1 37.97 36 VAL B N 1
ATOM 1678 C CA . VAL B 1 36 ? -13.836 -18.844 -38.312 1 37.97 36 VAL B CA 1
ATOM 1679 C C . VAL B 1 36 ? -12.773 -18.031 -37.562 1 37.97 36 VA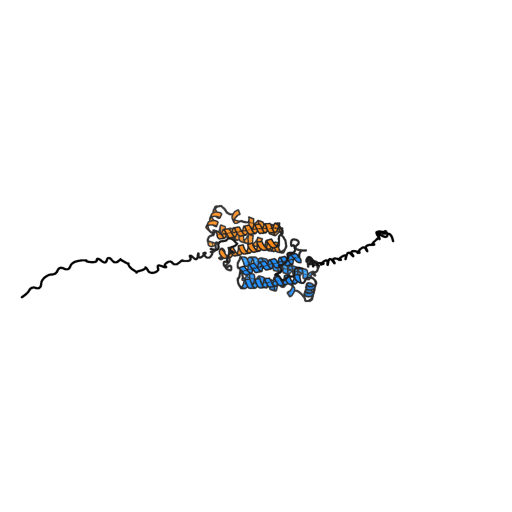L B C 1
ATOM 1681 O O . VAL B 1 36 ? -11.586 -18.156 -37.875 1 37.97 36 VAL B O 1
ATOM 1684 N N . THR B 1 37 ? -13.062 -16.891 -37.188 1 39.44 37 THR B N 1
ATOM 1685 C CA . THR B 1 37 ? -12.328 -16.203 -36.125 1 39.44 37 THR B CA 1
ATOM 1686 C C . THR B 1 37 ? -12 -17.172 -34.969 1 39.44 37 THR B C 1
ATOM 1688 O O . THR B 1 37 ? -12.898 -17.75 -34.375 1 39.44 37 THR B O 1
ATOM 1691 N N . ALA B 1 38 ? -10.969 -17.938 -35.062 1 35.28 38 ALA B N 1
ATOM 1692 C CA . ALA B 1 38 ? -10.383 -18.531 -33.875 1 35.28 38 ALA B CA 1
ATOM 1693 C C . ALA B 1 38 ? -10.32 -17.516 -32.719 1 35.28 38 ALA B C 1
ATOM 1695 O O . ALA B 1 38 ? -9.469 -16.625 -32.719 1 35.28 38 ALA B O 1
ATOM 1696 N N . GLY B 1 39 ? -11.43 -17.047 -32.344 1 37.84 39 GLY B N 1
ATOM 1697 C CA . GLY B 1 39 ? -11.258 -16.406 -31.047 1 37.84 39 GLY B CA 1
ATOM 1698 C C . GLY B 1 39 ? -10.352 -17.172 -30.109 1 37.84 39 GLY B C 1
ATOM 1699 O O . GLY B 1 39 ? -10.641 -18.328 -29.75 1 37.84 39 GLY B O 1
ATOM 1700 N N . SER B 1 40 ? -9.164 -17.125 -30.312 1 37.44 40 SER B N 1
ATOM 1701 C CA . SER B 1 40 ? -8.391 -17.625 -29.188 1 37.44 40 SER B CA 1
ATOM 1702 C C . SER B 1 40 ? -9.125 -17.406 -27.859 1 37.44 40 SER B C 1
ATOM 1704 O O . SER B 1 40 ? -9.398 -16.266 -27.484 1 37.44 40 SER B O 1
ATOM 1706 N N . VAL B 1 41 ? -10.102 -18.156 -27.562 1 35.81 41 VAL B N 1
ATOM 1707 C CA . VAL B 1 41 ? -10.516 -18.172 -26.172 1 35.81 41 VAL B CA 1
ATOM 1708 C C . VAL B 1 41 ? -9.289 -18.062 -25.266 1 35.81 41 VAL B C 1
ATOM 1710 O O . VAL B 1 41 ? -8.414 -18.922 -25.297 1 35.81 41 VAL B O 1
ATOM 1713 N N . ALA B 1 42 ? -8.555 -16.984 -25.359 1 43.28 42 ALA B N 1
ATOM 1714 C CA . ALA B 1 42 ? -7.641 -16.875 -24.234 1 43.28 42 ALA B CA 1
ATOM 1715 C C . ALA B 1 42 ? -8.18 -17.641 -23.016 1 43.28 42 ALA B C 1
ATOM 1717 O O . ALA B 1 42 ? -9.258 -17.328 -22.516 1 43.28 42 ALA B O 1
ATOM 1718 N N . GLY B 1 43 ? -8.094 -18.906 -23.016 1 47.06 43 GLY B N 1
ATOM 1719 C CA . GLY B 1 43 ? -8.578 -19.703 -21.906 1 47.06 43 GLY B CA 1
ATOM 1720 C C . GLY B 1 43 ? -8.5 -18.984 -20.562 1 47.06 43 GLY B C 1
ATOM 1721 O O . GLY B 1 43 ? -7.562 -18.219 -20.328 1 47.06 43 GLY B O 1
ATOM 1722 N N . ALA B 1 44 ? -9.672 -18.703 -19.984 1 56.47 44 ALA B N 1
ATOM 1723 C CA . ALA B 1 44 ? -9.805 -18.141 -18.641 1 56.47 44 ALA B CA 1
ATOM 1724 C C . ALA B 1 44 ? -8.711 -18.672 -17.719 1 56.47 44 ALA B C 1
ATOM 1726 O O . ALA B 1 44 ? -8.484 -19.891 -17.656 1 56.47 44 ALA B O 1
ATOM 1727 N N . ALA B 1 45 ? -7.621 -17.891 -17.375 1 72.94 45 ALA B N 1
ATOM 1728 C CA . ALA B 1 45 ? -6.594 -18.297 -16.406 1 72.94 45 ALA B CA 1
ATOM 1729 C C . ALA B 1 45 ? -7.207 -19.078 -15.25 1 72.94 45 ALA B C 1
ATOM 1731 O O . ALA B 1 45 ? -8.312 -18.781 -14.805 1 72.94 45 ALA B O 1
ATOM 1732 N N . GLU B 1 46 ? -6.711 -20.297 -15.109 1 87.38 46 GLU B N 1
ATOM 1733 C CA . GLU B 1 46 ? -7.145 -21.156 -14.016 1 87.38 46 GLU B CA 1
ATOM 1734 C C . GLU B 1 46 ? -6.164 -21.094 -12.844 1 87.38 46 GLU B C 1
ATOM 1736 O O . GLU B 1 46 ? -4.965 -20.891 -13.047 1 87.38 46 GLU B O 1
ATOM 1741 N N . PRO B 1 47 ? -6.688 -21.266 -11.648 1 94.44 47 PRO B N 1
ATOM 1742 C CA . PRO B 1 47 ? -5.773 -21.297 -10.5 1 94.44 47 PRO B CA 1
ATOM 1743 C C . PRO B 1 47 ? -4.691 -22.359 -10.641 1 94.44 47 PRO B C 1
ATOM 1745 O O . PRO B 1 47 ? -4.953 -23.438 -11.164 1 94.44 47 PRO B O 1
ATOM 1748 N N . VAL B 1 48 ? -3.52 -22.062 -10.117 1 95.62 48 VAL B N 1
ATOM 1749 C CA . VAL B 1 48 ? -2.393 -22.984 -10.297 1 95.62 48 VAL B CA 1
ATOM 1750 C C . VAL B 1 48 ? -2.26 -23.891 -9.078 1 95.62 48 VAL B C 1
ATOM 1752 O O . VAL B 1 48 ? -1.616 -24.938 -9.141 1 95.62 48 VAL B O 1
ATOM 1755 N N . GLY B 1 49 ? -2.865 -23.547 -8.008 1 93.75 49 GLY B N 1
ATOM 1756 C CA . GLY B 1 49 ? -2.723 -24.234 -6.742 1 93.75 49 GLY B CA 1
ATOM 1757 C C . GLY B 1 49 ? -2.912 -25.734 -6.863 1 93.75 49 GLY B C 1
ATOM 1758 O O . GLY B 1 49 ? -2.047 -26.516 -6.449 1 93.75 49 GLY B O 1
ATOM 1759 N N . PRO B 1 50 ? -3.979 -26.172 -7.5 1 94.25 50 PRO B N 1
ATOM 1760 C CA . PRO B 1 50 ? -4.305 -27.609 -7.566 1 94.25 50 PRO B CA 1
ATOM 1761 C C . PRO B 1 50 ? -3.264 -28.406 -8.336 1 94.25 50 PRO B C 1
ATOM 1763 O O . PRO B 1 50 ? -3.168 -29.625 -8.164 1 94.25 50 PRO B O 1
ATOM 1766 N N . ASP B 1 51 ? -2.486 -27.812 -9.141 1 94.12 51 ASP B N 1
ATOM 1767 C CA . ASP B 1 51 ? -1.536 -28.516 -9.992 1 94.12 51 ASP B CA 1
ATOM 1768 C C . ASP B 1 51 ? -0.153 -28.578 -9.344 1 94.12 51 ASP B C 1
ATOM 1770 O O . ASP B 1 51 ? 0.752 -29.234 -9.859 1 94.12 51 ASP B O 1
ATOM 1774 N N . LEU B 1 52 ? -0.007 -27.922 -8.234 1 94.88 52 LEU B N 1
ATOM 1775 C CA . LEU B 1 52 ? 1.278 -27.875 -7.543 1 94.88 52 LEU B CA 1
ATOM 1776 C C . LEU B 1 52 ? 1.382 -29 -6.516 1 94.88 52 LEU B C 1
ATOM 1778 O O . LEU B 1 52 ? 0.374 -29.406 -5.941 1 94.88 52 LEU B O 1
ATOM 1782 N N . THR B 1 53 ? 2.623 -29.469 -6.391 1 93.25 53 THR B N 1
ATOM 1783 C CA . THR B 1 53 ? 2.85 -30.359 -5.25 1 93.25 53 THR B CA 1
ATOM 1784 C C . THR B 1 53 ? 2.609 -29.609 -3.938 1 93.25 53 THR B C 1
ATOM 1786 O O . THR B 1 53 ? 2.631 -28.391 -3.9 1 93.25 53 THR B O 1
ATOM 1789 N N . GLU B 1 54 ? 2.422 -30.375 -2.883 1 93.62 54 GLU B N 1
ATOM 1790 C CA . GLU B 1 54 ? 2.213 -29.766 -1.572 1 93.62 54 GLU B CA 1
ATOM 1791 C C . GLU B 1 54 ? 3.404 -28.906 -1.165 1 93.62 54 GLU B C 1
ATOM 1793 O O . GLU B 1 54 ? 3.232 -27.812 -0.619 1 93.62 54 GLU B O 1
ATOM 1798 N N . LYS B 1 55 ? 4.574 -29.359 -1.433 1 91.31 55 LYS B N 1
ATOM 1799 C CA . LYS B 1 55 ? 5.789 -28.609 -1.101 1 91.31 55 LYS B CA 1
ATOM 1800 C C . LYS B 1 55 ? 5.84 -27.281 -1.846 1 91.31 55 LYS B C 1
ATOM 1802 O O . LYS B 1 55 ? 6.078 -26.234 -1.24 1 91.31 55 LYS B O 1
ATOM 1807 N N . LEU B 1 56 ? 5.594 -27.312 -3.127 1 92.06 56 LEU B N 1
ATOM 1808 C CA . LEU B 1 56 ? 5.664 -26.109 -3.947 1 92.06 56 LEU B CA 1
ATOM 1809 C C . LEU B 1 56 ? 4.582 -25.109 -3.541 1 92.06 56 LEU B C 1
ATOM 1811 O O . LEU B 1 56 ? 4.844 -23.906 -3.447 1 92.06 56 LEU B O 1
ATOM 1815 N N . ARG B 1 57 ? 3.41 -25.656 -3.318 1 93.25 57 ARG B N 1
ATOM 1816 C CA . ARG B 1 57 ? 2.316 -24.797 -2.865 1 93.25 57 ARG B CA 1
ATOM 1817 C C . ARG B 1 57 ? 2.672 -24.109 -1.554 1 93.25 57 ARG B C 1
ATOM 1819 O O . ARG B 1 57 ? 2.461 -22.891 -1.406 1 93.25 57 ARG B O 1
ATOM 1826 N N . GLY B 1 58 ? 3.156 -24.891 -0.602 1 91.75 58 GLY B N 1
ATOM 1827 C CA . GLY B 1 58 ? 3.553 -24.328 0.68 1 91.75 58 GLY B CA 1
ATOM 1828 C C . GLY B 1 58 ? 4.629 -23.266 0.56 1 91.75 58 GLY B C 1
ATOM 1829 O O . GLY B 1 58 ? 4.559 -22.219 1.221 1 91.75 58 GLY B O 1
ATOM 1830 N N . LEU B 1 59 ? 5.668 -23.469 -0.292 1 91.31 59 LEU B N 1
ATOM 1831 C CA . LEU B 1 59 ? 6.754 -22.516 -0.478 1 91.31 59 LEU B CA 1
ATOM 1832 C C . LEU B 1 59 ? 6.254 -21.234 -1.134 1 91.31 59 LEU B C 1
ATOM 1834 O O . LEU B 1 59 ? 6.68 -20.141 -0.771 1 91.31 59 LEU B O 1
ATOM 1838 N N . LEU B 1 60 ? 5.371 -21.359 -2.119 1 92.62 60 LEU B N 1
ATOM 1839 C CA . LEU B 1 60 ? 4.812 -20.188 -2.783 1 92.62 60 LEU B CA 1
ATOM 1840 C C . LEU B 1 60 ? 3.988 -19.344 -1.808 1 92.62 60 LEU B C 1
ATOM 1842 O O . LEU B 1 60 ? 4.113 -18.125 -1.772 1 92.62 60 LEU B O 1
ATOM 1846 N N . VAL B 1 61 ? 3.162 -20 -0.987 1 93.69 61 VAL B N 1
ATOM 1847 C CA . VAL B 1 61 ? 2.352 -19.297 0 1 93.69 61 VAL B CA 1
ATOM 1848 C C . VAL B 1 61 ? 3.258 -18.594 1.01 1 93.69 61 VAL B C 1
ATOM 1850 O O . VAL B 1 61 ? 3.035 -17.438 1.353 1 93.69 61 VAL B O 1
ATOM 1853 N N . LYS B 1 62 ? 4.238 -19.266 1.437 1 92.31 62 LYS B N 1
ATOM 1854 C CA . LYS B 1 62 ? 5.188 -18.672 2.373 1 92.31 62 LYS B CA 1
ATOM 1855 C C . LYS B 1 62 ? 5.836 -17.422 1.776 1 92.31 62 LYS B C 1
ATOM 1857 O O . LYS B 1 62 ? 5.98 -16.406 2.457 1 92.31 62 LYS B O 1
ATOM 1862 N N . GLU B 1 63 ? 6.262 -17.531 0.53 1 93.56 63 GLU B N 1
ATOM 1863 C CA . GLU B 1 63 ? 6.863 -16.375 -0.138 1 93.56 63 GLU B CA 1
ATOM 1864 C C . GLU B 1 63 ? 5.891 -15.203 -0.197 1 93.56 63 GLU B C 1
ATOM 1866 O O . GLU B 1 63 ? 6.262 -14.062 0.092 1 93.56 63 GLU B O 1
ATOM 1871 N N . MET B 1 64 ? 4.617 -15.516 -0.532 1 95.44 64 MET B N 1
ATOM 1872 C CA . MET B 1 64 ? 3.627 -14.453 -0.673 1 95.44 64 MET B CA 1
ATOM 1873 C C . MET B 1 64 ? 3.332 -13.797 0.674 1 95.44 64 MET B C 1
ATOM 1875 O O . MET B 1 64 ? 3.113 -12.586 0.748 1 95.44 64 MET B O 1
ATOM 1879 N N . VAL B 1 65 ? 3.369 -14.555 1.726 1 95.5 65 VAL B N 1
ATOM 1880 C CA . VAL B 1 65 ? 3.162 -14.031 3.07 1 95.5 65 VAL B CA 1
ATOM 1881 C C . VAL B 1 65 ? 4.324 -13.117 3.453 1 95.5 65 VAL B C 1
ATOM 1883 O O . VAL B 1 65 ? 4.117 -12.031 3.998 1 95.5 65 VAL B O 1
ATOM 1886 N N . GLU B 1 66 ? 5.531 -13.555 3.17 1 94.12 66 GLU B N 1
ATOM 1887 C CA . GLU B 1 66 ? 6.711 -12.75 3.479 1 94.12 66 GLU B CA 1
ATOM 1888 C C . GLU B 1 66 ? 6.738 -11.469 2.652 1 94.12 66 GLU B C 1
ATOM 1890 O O . GLU B 1 66 ? 7.086 -10.398 3.162 1 94.12 66 GLU B O 1
ATOM 1895 N N . ILE B 1 67 ? 6.402 -11.555 1.403 1 97 67 ILE B N 1
ATOM 1896 C CA . ILE B 1 67 ? 6.371 -10.375 0.548 1 97 67 ILE B CA 1
ATOM 1897 C C . ILE B 1 67 ? 5.293 -9.406 1.035 1 97 67 ILE B C 1
ATOM 1899 O O . ILE B 1 67 ? 5.508 -8.195 1.077 1 97 67 ILE B O 1
ATOM 1903 N N . GLU B 1 68 ? 4.102 -9.938 1.394 1 97.56 68 GLU B N 1
ATOM 1904 C CA . GLU B 1 68 ? 3.035 -9.094 1.924 1 97.56 68 GLU B CA 1
ATOM 1905 C C . GLU B 1 68 ? 3.51 -8.312 3.143 1 97.56 68 GLU B C 1
ATOM 1907 O O . GLU B 1 68 ? 3.281 -7.102 3.238 1 97.56 68 GLU B O 1
ATOM 1912 N N . ALA B 1 69 ? 4.18 -8.961 4.043 1 97.25 69 ALA B N 1
ATOM 1913 C CA . ALA B 1 69 ? 4.695 -8.297 5.234 1 97.25 69 ALA B CA 1
ATOM 1914 C C . ALA B 1 69 ? 5.707 -7.215 4.867 1 97.25 69 ALA B C 1
ATOM 1916 O O . ALA B 1 69 ? 5.668 -6.109 5.41 1 97.25 69 ALA B O 1
ATOM 1917 N N . ALA B 1 70 ? 6.609 -7.523 3.975 1 97.62 70 ALA B N 1
ATOM 1918 C CA . ALA B 1 70 ? 7.605 -6.551 3.525 1 97.62 70 ALA B CA 1
ATOM 1919 C C . ALA B 1 70 ? 6.938 -5.352 2.857 1 97.62 70 ALA B C 1
ATOM 1921 O O . ALA B 1 70 ? 7.367 -4.211 3.049 1 97.62 70 ALA B O 1
ATOM 1922 N N . MET B 1 71 ? 5.895 -5.605 2.082 1 98.75 71 MET B N 1
ATOM 1923 C CA . MET B 1 71 ? 5.18 -4.527 1.403 1 98.75 71 MET B CA 1
ATOM 1924 C C . MET B 1 71 ? 4.469 -3.629 2.41 1 98.75 71 MET B C 1
ATOM 1926 O O . MET B 1 71 ? 4.438 -2.408 2.244 1 98.75 71 MET B O 1
ATOM 1930 N N . GLN B 1 72 ? 3.908 -4.23 3.441 1 98.81 72 GLN B N 1
ATOM 1931 C CA . GLN B 1 72 ? 3.281 -3.43 4.488 1 98.81 72 GLN B CA 1
ATOM 1932 C C . GLN B 1 72 ? 4.301 -2.523 5.172 1 98.81 72 GLN B C 1
ATOM 1934 O O . GLN B 1 72 ? 4.039 -1.339 5.387 1 98.81 72 GLN B O 1
ATOM 1939 N N . GLU B 1 73 ? 5.41 -3.061 5.434 1 98.75 73 GLU B N 1
ATOM 1940 C CA . GLU B 1 73 ? 6.465 -2.27 6.062 1 98.75 73 GLU B CA 1
ATOM 1941 C C . GLU B 1 73 ? 7.004 -1.211 5.105 1 98.75 73 GLU B C 1
ATOM 1943 O O . GLU B 1 73 ? 7.352 -0.106 5.527 1 98.75 73 GLU B O 1
ATOM 1948 N N . THR B 1 74 ? 7.117 -1.56 3.875 1 98.94 74 THR B N 1
ATOM 1949 C CA . THR B 1 74 ? 7.57 -0.613 2.861 1 98.94 74 THR B CA 1
ATOM 1950 C C . THR B 1 74 ? 6.617 0.572 2.762 1 98.94 74 THR B C 1
ATOM 1952 O O . THR B 1 74 ? 7.051 1.721 2.656 1 98.94 74 THR B O 1
ATOM 1955 N N . TYR B 1 75 ? 5.332 0.288 2.73 1 98.88 75 TYR B N 1
ATOM 1956 C CA . TYR B 1 75 ? 4.34 1.355 2.75 1 98.88 75 TYR B CA 1
ATOM 1957 C C . TYR B 1 75 ? 4.629 2.354 3.863 1 98.88 75 TYR B C 1
ATOM 1959 O O . TYR B 1 75 ? 4.715 3.559 3.621 1 98.88 75 TYR B O 1
ATOM 1967 N N . SER B 1 76 ? 4.809 1.846 5.074 1 98.88 76 SER B N 1
ATOM 1968 C CA . SER B 1 76 ? 5.09 2.707 6.215 1 98.88 76 SER B CA 1
ATOM 1969 C C . SER B 1 76 ? 6.387 3.484 6.02 1 98.88 76 SER B C 1
ATOM 1971 O O . SER B 1 76 ? 6.461 4.672 6.34 1 98.88 76 SER B O 1
ATOM 1973 N N . ALA B 1 77 ? 7.355 2.816 5.512 1 98.88 77 ALA B N 1
ATOM 1974 C CA . ALA B 1 77 ? 8.656 3.445 5.301 1 98.88 77 ALA B CA 1
ATOM 1975 C C . ALA B 1 77 ? 8.562 4.594 4.305 1 98.88 77 ALA B C 1
ATOM 1977 O O . ALA B 1 77 ? 9.18 5.641 4.488 1 98.88 77 ALA B O 1
ATOM 1978 N N . ILE B 1 78 ? 7.738 4.434 3.279 1 98.81 78 ILE B N 1
ATOM 1979 C CA . ILE B 1 78 ? 7.594 5.445 2.24 1 98.81 78 ILE B CA 1
ATOM 1980 C C . ILE B 1 78 ? 6.961 6.703 2.828 1 98.81 78 ILE B C 1
ATOM 1982 O O . ILE B 1 78 ? 7.5 7.805 2.689 1 98.81 78 ILE B O 1
ATOM 1986 N N . ILE B 1 79 ? 5.867 6.59 3.559 1 98.38 79 ILE B N 1
ATOM 1987 C CA . ILE B 1 79 ? 5.117 7.762 3.996 1 98.38 79 ILE B CA 1
ATOM 1988 C C . ILE B 1 79 ? 5.852 8.445 5.145 1 98.38 79 ILE B C 1
ATOM 1990 O O . ILE B 1 79 ? 5.516 9.57 5.52 1 98.38 79 ILE B O 1
ATOM 1994 N N . GLN B 1 80 ? 6.906 7.754 5.703 1 98.38 80 GLN B N 1
ATOM 1995 C CA . GLN B 1 80 ? 7.684 8.32 6.801 1 98.38 80 GLN B CA 1
ATOM 1996 C C . GLN B 1 80 ? 9.07 8.742 6.332 1 98.38 80 GLN B C 1
ATOM 1998 O O . GLN B 1 80 ? 9.891 9.211 7.129 1 98.38 80 GLN B O 1
ATOM 2003 N N . GLY B 1 81 ? 9.391 8.492 5.102 1 98 81 GLY B N 1
ATOM 2004 C CA . GLY B 1 81 ? 10.672 8.898 4.547 1 98 81 GLY B CA 1
ATOM 2005 C C . GLY B 1 81 ? 11.836 8.055 5.031 1 98 81 GLY B C 1
ATOM 2006 O O . GLY B 1 81 ? 12.953 8.547 5.188 1 98 81 GLY B O 1
ATOM 2007 N N . ARG B 1 82 ? 11.602 6.812 5.395 1 98.62 82 ARG B N 1
ATOM 2008 C CA . ARG B 1 82 ? 12.648 5.887 5.812 1 98.62 82 ARG B CA 1
ATOM 2009 C C . ARG B 1 82 ? 13.211 5.125 4.621 1 98.62 82 ARG B C 1
ATOM 2011 O O . ARG B 1 82 ? 12.992 3.918 4.488 1 98.62 82 ARG B O 1
ATOM 2018 N N . HIS B 1 83 ? 14.008 5.812 3.855 1 98.69 83 HIS B N 1
ATOM 2019 C CA . HIS B 1 83 ? 14.438 5.379 2.529 1 98.69 83 HIS B CA 1
ATOM 2020 C C . HIS B 1 83 ? 15.312 4.133 2.611 1 98.69 83 HIS B C 1
ATOM 2022 O O . HIS B 1 83 ? 15.219 3.25 1.756 1 98.69 83 HIS B O 1
ATOM 2028 N N . ASP B 1 84 ? 16.156 4.051 3.607 1 98.69 84 ASP B N 1
ATOM 2029 C CA . ASP B 1 84 ? 17.016 2.873 3.758 1 98.69 84 ASP B CA 1
ATOM 2030 C C . ASP B 1 84 ? 16.172 1.611 3.957 1 98.69 84 ASP B C 1
ATOM 2032 O O . ASP B 1 84 ? 16.516 0.542 3.453 1 98.69 84 ASP B O 1
ATOM 2036 N N . GLU B 1 85 ? 15.141 1.752 4.738 1 98.81 85 GLU B N 1
ATOM 2037 C CA . GLU B 1 85 ? 14.242 0.62 4.945 1 98.81 85 GLU B CA 1
ATOM 2038 C C . GLU B 1 85 ? 13.531 0.235 3.65 1 98.81 85 GLU B C 1
ATOM 2040 O O . GLU B 1 85 ? 13.352 -0.951 3.363 1 98.81 85 GLU B O 1
ATOM 2045 N N . VAL B 1 86 ? 13.062 1.245 2.857 1 98.88 86 VAL B N 1
ATOM 2046 C CA . VAL B 1 86 ? 12.477 0.966 1.55 1 98.88 86 VAL B CA 1
ATOM 2047 C C . VAL B 1 86 ? 13.461 0.161 0.704 1 98.88 86 VAL B C 1
ATOM 2049 O O . VAL B 1 86 ? 13.094 -0.86 0.118 1 98.88 86 VAL B O 1
ATOM 2052 N N . ALA B 1 87 ? 14.719 0.624 0.659 1 98.88 87 ALA B N 1
ATOM 2053 C CA . ALA B 1 87 ? 15.742 -0.058 -0.121 1 98.88 87 ALA B CA 1
ATOM 2054 C C . ALA B 1 87 ? 15.938 -1.491 0.364 1 98.88 87 ALA B C 1
ATOM 2056 O O . ALA B 1 87 ? 16.031 -2.42 -0.444 1 98.88 87 ALA B O 1
ATOM 2057 N N . ARG B 1 88 ? 16.016 -1.676 1.667 1 98.38 88 ARG B N 1
ATOM 2058 C CA . ARG B 1 88 ? 16.25 -2.992 2.252 1 98.38 88 ARG B CA 1
ATOM 2059 C C . ARG B 1 88 ? 15.102 -3.947 1.925 1 98.38 88 ARG B C 1
ATOM 2061 O O . ARG B 1 88 ? 15.336 -5.09 1.523 1 98.38 88 ARG B O 1
ATOM 2068 N N . HIS B 1 89 ? 13.883 -3.49 2.076 1 98.31 89 HIS B N 1
ATOM 2069 C CA . HIS B 1 89 ? 12.742 -4.352 1.775 1 98.31 89 HIS B CA 1
ATOM 2070 C C . HIS B 1 89 ? 12.664 -4.664 0.285 1 98.31 89 HIS B C 1
ATOM 2072 O O . HIS B 1 89 ? 12.391 -5.805 -0.1 1 98.31 89 HIS B O 1
ATOM 2078 N N . GLY B 1 90 ? 12.859 -3.566 -0.593 1 98.31 90 GLY B N 1
ATOM 2079 C CA . GLY B 1 90 ? 12.914 -3.838 -2.021 1 98.31 90 GLY B CA 1
ATOM 2080 C C . GLY B 1 90 ? 13.938 -4.898 -2.389 1 98.31 90 GLY B C 1
ATOM 2081 O O . GLY B 1 90 ? 13.633 -5.824 -3.143 1 98.31 90 GLY B O 1
ATOM 2082 N N . GLN B 1 91 ? 15.117 -4.797 -1.827 1 96.81 91 GLN B N 1
ATOM 2083 C CA . GLN B 1 91 ? 16.188 -5.746 -2.111 1 96.81 91 GLN B CA 1
ATOM 2084 C C . GLN B 1 91 ? 15.844 -7.137 -1.587 1 96.81 91 GLN B C 1
ATOM 2086 O O . GLN B 1 91 ? 16.109 -8.141 -2.252 1 96.81 91 GLN B O 1
ATOM 2091 N N . ALA B 1 92 ? 15.305 -7.215 -0.368 1 94.69 92 ALA B N 1
ATOM 2092 C CA . ALA B 1 92 ? 14.93 -8.5 0.226 1 94.69 92 ALA B CA 1
ATOM 2093 C C . ALA B 1 92 ? 13.898 -9.227 -0.633 1 94.69 92 ALA B C 1
ATOM 2095 O O . ALA B 1 92 ? 13.992 -10.438 -0.829 1 94.69 92 ALA B O 1
ATOM 2096 N N . ILE B 1 93 ? 12.898 -8.523 -1.133 1 96 93 ILE B N 1
ATOM 2097 C CA . ILE B 1 93 ? 11.891 -9.133 -1.993 1 96 93 ILE B CA 1
ATOM 2098 C C . ILE B 1 93 ? 12.539 -9.602 -3.293 1 96 93 ILE B C 1
ATOM 2100 O O . ILE B 1 93 ? 12.242 -10.703 -3.777 1 96 93 ILE B O 1
ATOM 2104 N N . HIS B 1 94 ? 13.352 -8.742 -3.84 1 94.44 94 HIS B N 1
ATOM 2105 C CA . HIS B 1 94 ? 14.062 -9.117 -5.059 1 94.44 94 HIS B CA 1
ATOM 2106 C C . HIS B 1 94 ? 14.828 -10.422 -4.867 1 94.44 94 HIS B C 1
ATOM 2108 O O . HIS B 1 94 ? 14.797 -11.297 -5.73 1 94.44 94 HIS B O 1
ATOM 2114 N N . ASP B 1 95 ? 15.484 -10.5 -3.652 1 89.19 95 ASP B N 1
ATOM 2115 C CA . ASP B 1 95 ? 16.359 -11.641 -3.381 1 89.19 95 ASP B CA 1
ATOM 2116 C C . ASP B 1 95 ? 15.547 -12.867 -2.975 1 89.19 95 ASP B C 1
ATOM 2118 O O . ASP B 1 95 ? 16.062 -13.984 -2.982 1 89.19 95 ASP B O 1
ATOM 2122 N N . SER B 1 96 ? 14.398 -12.516 -2.24 1 75.06 96 SER B N 1
ATOM 2123 C CA . SER B 1 96 ? 13.578 -13.57 -1.66 1 75.06 96 SER B CA 1
ATOM 2124 C C . SER B 1 96 ? 12.953 -14.445 -2.744 1 75.06 96 SER B C 1
ATOM 2126 O O . SER B 1 96 ? 11.914 -15.062 -2.529 1 75.06 96 SER B O 1
ATOM 2128 N N . PHE B 1 97 ? 13.633 -14.469 -3.768 1 62.59 97 PHE B N 1
ATOM 2129 C CA . PHE B 1 97 ? 13.148 -15.5 -4.676 1 62.59 97 PHE B CA 1
ATOM 2130 C C . PHE B 1 97 ? 13.234 -16.875 -4.023 1 62.59 97 PHE B C 1
ATOM 2132 O O . PHE B 1 97 ? 14.234 -17.578 -4.168 1 62.59 97 PHE B O 1
ATOM 2139 N N . ILE B 1 98 ? 12.602 -16.953 -2.688 1 55.62 98 ILE B N 1
ATOM 2140 C CA . ILE B 1 98 ? 12.648 -18.172 -1.896 1 55.62 98 ILE B CA 1
ATOM 2141 C C . ILE B 1 98 ? 12.57 -19.391 -2.816 1 55.62 98 ILE B C 1
ATOM 2143 O O . ILE B 1 98 ? 13.289 -20.375 -2.629 1 55.62 98 ILE B O 1
ATOM 2147 N N . LEU B 1 99 ? 11.641 -19.234 -3.787 1 59.19 99 LEU B N 1
ATOM 2148 C CA . LEU B 1 99 ? 11.586 -20.375 -4.699 1 59.19 99 LEU B CA 1
ATOM 2149 C C . LEU B 1 99 ? 12.984 -20.703 -5.219 1 59.19 99 LEU B C 1
ATOM 2151 O O . LEU B 1 99 ? 13.422 -21.859 -5.121 1 59.19 99 LEU B O 1
ATOM 2155 N N . GLU B 1 100 ? 13.641 -19.719 -5.426 1 60.56 100 GLU B N 1
ATOM 2156 C CA . GLU B 1 100 ? 14.891 -20.062 -6.086 1 60.56 100 GLU B CA 1
ATOM 2157 C C . GLU B 1 100 ? 15.922 -20.578 -5.082 1 60.56 100 GLU B C 1
ATOM 2159 O O . GLU B 1 100 ? 16.703 -21.484 -5.395 1 60.56 100 GLU B O 1
ATOM 2164 N N . GLN B 1 101 ? 15.664 -20.141 -3.873 1 66.12 101 GLN B N 1
ATOM 2165 C CA . GLN B 1 101 ? 16.719 -20.5 -2.939 1 66.12 101 GLN B CA 1
ATOM 2166 C C . GLN B 1 101 ? 16.453 -21.859 -2.283 1 66.12 101 GLN B C 1
ATOM 2168 O O . GLN B 1 101 ? 17.375 -22.547 -1.841 1 66.12 101 GLN B O 1
ATOM 2173 N N . SER B 1 102 ? 15.305 -22.219 -2.414 1 71.44 102 SER B N 1
ATOM 2174 C CA . SER B 1 102 ? 14.953 -23.422 -1.655 1 71.44 102 SER B CA 1
ATOM 2175 C C . SER B 1 102 ? 14.523 -24.547 -2.58 1 71.44 102 SER B C 1
ATOM 2177 O O . SER B 1 102 ? 14.203 -25.641 -2.119 1 71.44 102 SER B O 1
ATOM 2179 N N . LEU B 1 103 ? 14.625 -24.297 -3.828 1 83.88 103 LEU B N 1
ATOM 2180 C CA . LEU B 1 103 ? 14.109 -25.312 -4.75 1 83.88 103 LEU B CA 1
ATOM 2181 C C . LEU B 1 103 ? 15.234 -26.203 -5.262 1 83.88 103 LEU B C 1
ATOM 2183 O O . LEU B 1 103 ? 16.312 -25.719 -5.629 1 83.88 103 LEU B O 1
ATOM 2187 N N . THR B 1 104 ? 14.93 -27.484 -5.156 1 86.31 104 THR B N 1
ATOM 2188 C CA . THR B 1 104 ? 15.812 -28.391 -5.867 1 86.31 104 THR B CA 1
ATOM 2189 C C . THR B 1 104 ? 15.609 -28.281 -7.375 1 86.31 104 THR B C 1
ATOM 2191 O O . THR B 1 104 ? 14.672 -27.609 -7.832 1 86.31 104 THR B O 1
ATOM 2194 N N . GLN B 1 105 ? 16.5 -28.875 -8.141 1 88.19 105 GLN B N 1
ATOM 2195 C CA . GLN B 1 105 ? 16.344 -28.922 -9.586 1 88.19 105 GLN B CA 1
ATOM 2196 C C . GLN B 1 105 ? 15.016 -29.562 -9.977 1 88.19 105 GLN B C 1
ATOM 2198 O O . GLN B 1 105 ? 14.344 -29.094 -10.898 1 88.19 105 GLN B O 1
ATOM 2203 N N . GLN B 1 106 ? 14.711 -30.641 -9.266 1 90.81 106 GLN B N 1
ATOM 2204 C CA . GLN B 1 106 ? 13.445 -31.312 -9.539 1 90.81 106 GLN B CA 1
ATOM 2205 C C . GLN B 1 106 ? 12.258 -30.391 -9.227 1 90.81 106 GLN B C 1
ATOM 2207 O O . GLN B 1 106 ? 11.289 -30.344 -9.984 1 90.81 106 GLN B O 1
ATOM 2212 N N . ASP B 1 107 ? 12.352 -29.672 -8.117 1 90.12 107 ASP B N 1
ATOM 2213 C CA . ASP B 1 107 ? 11.289 -28.734 -7.766 1 90.12 107 ASP B CA 1
ATOM 2214 C C . ASP B 1 107 ? 11.086 -27.688 -8.859 1 90.12 107 ASP B C 1
ATOM 2216 O O . ASP B 1 107 ? 9.953 -27.344 -9.188 1 90.12 107 ASP B O 1
ATOM 2220 N N . ARG B 1 108 ? 12.172 -27.219 -9.383 1 89.56 108 ARG B N 1
ATOM 2221 C CA . ARG B 1 108 ? 12.117 -26.203 -10.438 1 89.56 108 ARG B CA 1
ATOM 2222 C C . ARG B 1 108 ? 11.43 -26.75 -11.688 1 89.56 108 ARG B C 1
ATOM 2224 O O . ARG B 1 108 ? 10.625 -26.062 -12.312 1 89.56 108 ARG B O 1
ATOM 2231 N N . ARG B 1 109 ? 11.758 -27.938 -12.016 1 91.5 109 ARG B N 1
ATOM 2232 C CA . ARG B 1 109 ? 11.125 -28.578 -13.172 1 91.5 109 ARG B CA 1
ATOM 2233 C C . ARG B 1 109 ? 9.641 -28.781 -12.93 1 91.5 109 ARG B C 1
ATOM 2235 O O . ARG B 1 109 ? 8.82 -28.5 -13.805 1 91.5 109 ARG B O 1
ATOM 2242 N N . ASP B 1 110 ? 9.336 -29.219 -11.734 1 91.94 110 ASP B N 1
ATOM 2243 C CA . ASP B 1 110 ? 7.934 -29.453 -11.383 1 91.94 110 ASP B CA 1
ATOM 2244 C C . ASP B 1 110 ? 7.133 -28.156 -11.438 1 91.94 110 ASP B C 1
ATOM 2246 O O . ASP B 1 110 ? 5.992 -28.141 -11.898 1 91.94 110 ASP B O 1
ATOM 2250 N N . LEU B 1 111 ? 7.699 -27.078 -10.977 1 92 111 LEU B N 1
ATOM 2251 C CA . LEU B 1 111 ? 7.035 -25.781 -10.992 1 92 111 LEU B CA 1
ATOM 2252 C C . LEU B 1 111 ? 6.773 -25.328 -12.422 1 92 111 LEU B C 1
ATOM 2254 O O . LEU B 1 111 ? 5.648 -24.938 -12.758 1 92 111 LEU B O 1
ATOM 2258 N N . LYS B 1 112 ? 7.754 -25.406 -13.234 1 92.88 112 LYS B N 1
ATOM 2259 C CA . LYS B 1 112 ? 7.633 -24.938 -14.609 1 92.88 112 LYS B CA 1
ATOM 2260 C C . LYS B 1 112 ? 6.578 -25.75 -15.367 1 92.88 112 LYS B C 1
ATOM 2262 O O . LYS B 1 112 ? 5.898 -25.219 -16.25 1 92.88 112 LYS B O 1
ATOM 2267 N N . GLU B 1 113 ? 6.441 -26.969 -15.008 1 94 113 GLU B N 1
ATOM 2268 C CA . GLU B 1 113 ? 5.473 -27.844 -15.672 1 94 113 GLU B CA 1
ATOM 2269 C C . GLU B 1 113 ? 4.059 -27.578 -15.156 1 94 113 GLU B C 1
ATOM 2271 O O . GLU B 1 113 ? 3.08 -27.781 -15.875 1 94 113 GLU B O 1
ATOM 2276 N N . ALA B 1 114 ? 3.992 -27.125 -13.945 1 93.88 114 ALA B N 1
ATOM 2277 C CA . ALA B 1 114 ? 2.699 -27.031 -13.273 1 93.88 114 ALA B CA 1
ATOM 2278 C C . ALA B 1 114 ? 2.035 -25.688 -13.547 1 93.88 114 ALA B C 1
ATOM 2280 O O . ALA B 1 114 ? 0.82 -25.547 -13.398 1 93.88 114 ALA B O 1
ATOM 2281 N N . VAL B 1 115 ? 2.863 -24.688 -13.938 1 94.38 115 VAL B N 1
ATOM 2282 C CA . VAL B 1 115 ? 2.287 -23.359 -14.062 1 94.38 115 VAL B CA 1
ATOM 2283 C C . VAL B 1 115 ? 2.488 -22.844 -15.492 1 94.38 115 VAL B C 1
ATOM 2285 O O . VAL B 1 115 ? 3.467 -23.188 -16.156 1 94.38 115 VAL B O 1
ATOM 2288 N N . PRO B 1 116 ? 1.486 -21.984 -15.969 1 93.75 116 PRO B N 1
ATOM 2289 C CA . PRO B 1 116 ? 1.709 -21.359 -17.281 1 93.75 116 PRO B CA 1
ATOM 2290 C C . PRO B 1 116 ? 2.902 -20.406 -17.281 1 93.75 116 PRO B C 1
ATOM 2292 O O . PRO B 1 116 ? 3.254 -19.844 -16.234 1 93.75 116 PRO B O 1
ATOM 2295 N N . ALA B 1 117 ? 3.484 -20.188 -18.453 1 91.44 117 ALA B N 1
ATOM 2296 C CA . ALA B 1 117 ? 4.633 -19.297 -18.594 1 91.44 117 ALA B CA 1
ATOM 2297 C C . ALA B 1 117 ? 4.309 -17.891 -18.094 1 91.44 117 ALA B C 1
ATOM 2299 O O . ALA B 1 117 ? 5.172 -17.203 -17.547 1 91.44 117 ALA B O 1
ATOM 2300 N N . GLU B 1 118 ? 3.102 -17.484 -18.234 1 91.88 118 GLU B N 1
ATOM 2301 C CA . GLU B 1 118 ? 2.682 -16.141 -17.844 1 91.88 118 GLU B CA 1
ATOM 2302 C C . GLU B 1 118 ? 2.766 -15.961 -16.328 1 91.88 118 GLU B C 1
ATOM 2304 O O . GLU B 1 118 ? 3.074 -14.875 -15.836 1 91.88 118 GLU B O 1
ATOM 2309 N N . PHE B 1 119 ? 2.463 -17 -15.617 1 93.25 119 PHE B N 1
ATOM 2310 C CA . PHE B 1 119 ? 2.611 -16.969 -14.164 1 93.25 119 PHE B CA 1
ATOM 2311 C C . PHE B 1 119 ? 4.043 -16.609 -13.773 1 93.25 119 PHE B C 1
ATOM 2313 O O . PHE B 1 119 ? 4.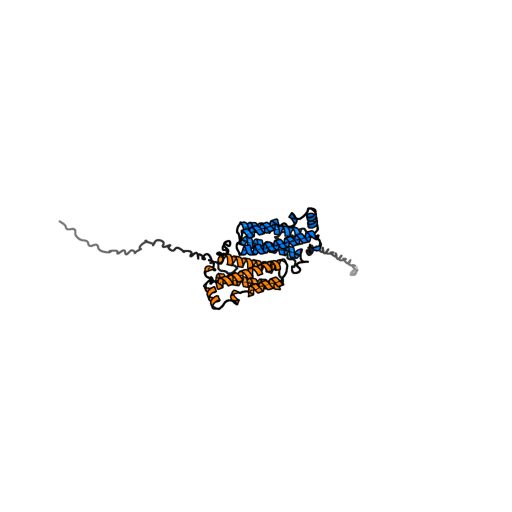266 -15.734 -12.938 1 93.25 119 PHE B O 1
ATOM 2320 N N . LEU B 1 120 ? 4.953 -17.266 -14.359 1 91.25 120 LEU B N 1
ATOM 2321 C CA . LEU B 1 120 ? 6.367 -17.047 -14.062 1 91.25 120 LEU B CA 1
ATOM 2322 C C . LEU B 1 120 ? 6.816 -15.664 -14.508 1 91.25 120 LEU B C 1
ATOM 2324 O O . LEU B 1 120 ? 7.676 -15.055 -13.867 1 91.25 120 LEU B O 1
ATOM 2328 N N . GLN B 1 121 ? 6.281 -15.203 -15.57 1 91.19 121 GLN B N 1
ATOM 2329 C CA . GLN B 1 121 ? 6.609 -13.859 -16.047 1 91.19 121 GLN B CA 1
ATOM 2330 C C . GLN B 1 121 ? 6.129 -12.797 -15.062 1 91.19 121 GLN B C 1
ATOM 2332 O O . GLN B 1 121 ? 6.84 -11.828 -14.789 1 91.19 121 GLN B O 1
ATOM 2337 N N . LEU B 1 122 ? 4.938 -12.945 -14.555 1 92.75 122 LEU B N 1
ATOM 2338 C CA . LEU B 1 122 ? 4.402 -12 -13.578 1 92.75 122 LEU B CA 1
ATOM 2339 C C . LEU B 1 122 ? 5.223 -12.023 -12.297 1 92.75 122 LEU B C 1
ATOM 2341 O O . LEU B 1 122 ? 5.473 -10.977 -11.695 1 92.75 122 LEU B O 1
ATOM 2345 N N . ASP B 1 123 ? 5.609 -13.219 -11.891 1 92.81 123 ASP B N 1
ATOM 2346 C CA . ASP B 1 123 ? 6.496 -13.352 -10.742 1 92.81 123 ASP B CA 1
ATOM 2347 C C . ASP B 1 123 ? 7.82 -12.625 -10.977 1 92.81 123 ASP B C 1
ATOM 2349 O O . ASP B 1 123 ? 8.289 -11.883 -10.109 1 92.81 123 ASP B O 1
ATOM 2353 N N . ALA B 1 124 ? 8.422 -12.852 -12.109 1 92.19 124 ALA B N 1
ATOM 2354 C CA . ALA B 1 124 ? 9.68 -12.203 -12.453 1 92.19 124 ALA B CA 1
ATOM 2355 C C . ALA B 1 124 ? 9.531 -10.68 -12.469 1 92.19 124 ALA B C 1
ATOM 2357 O O . ALA B 1 124 ? 10.422 -9.953 -12.023 1 92.19 124 ALA B O 1
ATOM 2358 N N . ARG B 1 125 ? 8.461 -10.234 -12.984 1 93.5 125 ARG B N 1
ATOM 2359 C CA . ARG B 1 125 ? 8.188 -8.805 -13.031 1 93.5 125 ARG B CA 1
ATOM 2360 C C . ARG B 1 125 ? 8.109 -8.219 -11.625 1 93.5 125 ARG B C 1
ATOM 2362 O O . ARG B 1 125 ? 8.656 -7.141 -11.367 1 93.5 125 ARG B O 1
ATOM 2369 N N . LEU B 1 126 ? 7.473 -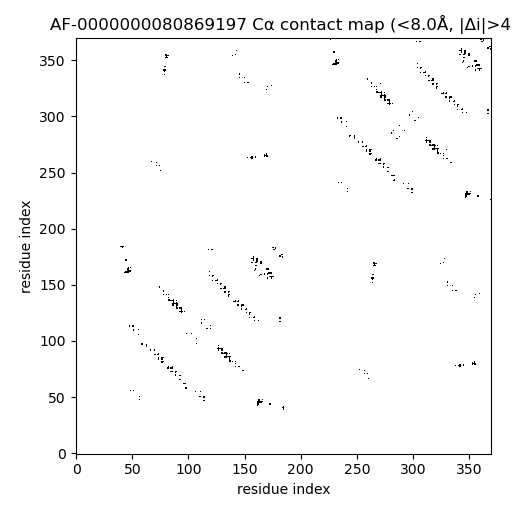8.906 -10.734 1 96.19 126 LEU B N 1
ATOM 2370 C CA . LEU B 1 126 ? 7.395 -8.43 -9.359 1 96.19 126 LEU B CA 1
ATOM 2371 C C . LEU B 1 126 ? 8.789 -8.273 -8.758 1 96.19 126 LEU B C 1
ATOM 2373 O O . LEU B 1 126 ? 9.086 -7.262 -8.117 1 96.19 126 LEU B O 1
ATOM 2377 N N . HIS B 1 127 ? 9.648 -9.242 -8.984 1 94.81 127 HIS B N 1
ATOM 2378 C CA . HIS B 1 127 ? 11 -9.18 -8.445 1 94.81 127 HIS B CA 1
ATOM 2379 C C . HIS B 1 127 ? 11.805 -8.055 -9.086 1 94.81 127 HIS B C 1
ATOM 2381 O O . HIS B 1 127 ? 12.586 -7.383 -8.414 1 94.81 127 HIS B O 1
ATOM 2387 N N . GLN B 1 128 ? 11.594 -7.832 -10.352 1 95.62 128 GLN B N 1
ATOM 2388 C CA . GLN B 1 128 ? 12.258 -6.723 -11.023 1 95.62 128 GLN B CA 1
ATOM 2389 C C . GLN B 1 128 ? 11.789 -5.383 -10.469 1 95.62 128 GLN B C 1
ATOM 2391 O O . GLN B 1 128 ? 12.602 -4.477 -10.25 1 95.62 128 GLN B O 1
ATOM 2396 N N . LEU B 1 129 ? 10.508 -5.281 -10.305 1 98 129 LEU B N 1
ATOM 2397 C CA . LEU B 1 129 ? 9.969 -4.062 -9.703 1 98 129 LEU B CA 1
ATOM 2398 C C . LEU B 1 129 ? 10.531 -3.85 -8.305 1 98 129 LEU B C 1
ATOM 2400 O O . LEU B 1 129 ? 10.812 -2.715 -7.91 1 98 129 LEU B O 1
ATOM 2404 N N . SER B 1 130 ? 10.695 -4.945 -7.57 1 98.06 130 SER B N 1
ATOM 2405 C CA . SER B 1 130 ? 11.227 -4.805 -6.219 1 98.06 130 SER B CA 1
ATOM 2406 C C . SER B 1 130 ? 12.672 -4.312 -6.238 1 98.06 130 SER B C 1
ATOM 2408 O O . SER B 1 130 ? 13.094 -3.572 -5.344 1 98.06 130 SER B O 1
ATOM 2410 N N . ALA B 1 131 ? 13.438 -4.691 -7.215 1 97.75 131 ALA B N 1
ATOM 2411 C CA . ALA B 1 131 ? 14.773 -4.121 -7.398 1 97.75 131 ALA B CA 1
ATOM 2412 C C . ALA B 1 131 ? 14.695 -2.623 -7.676 1 97.75 131 ALA B C 1
ATOM 2414 O O . ALA B 1 131 ? 15.508 -1.848 -7.16 1 97.75 131 ALA B O 1
ATOM 2415 N N . SER B 1 132 ? 13.805 -2.26 -8.508 1 98.75 132 SER B N 1
ATOM 2416 C CA . SER B 1 132 ? 13.602 -0.844 -8.789 1 98.75 132 SER B CA 1
ATOM 2417 C C . SER B 1 132 ? 13.203 -0.077 -7.535 1 98.75 132 SER B C 1
ATOM 2419 O O . SER B 1 132 ? 13.609 1.071 -7.348 1 98.75 132 SER B O 1
ATOM 2421 N N . LEU B 1 133 ? 12.375 -0.695 -6.723 1 98.81 133 LEU B N 1
ATOM 2422 C CA . LEU B 1 133 ? 12 -0.079 -5.457 1 98.81 133 LEU B CA 1
ATOM 2423 C C . LEU B 1 133 ? 13.227 0.144 -4.574 1 98.81 133 LEU B C 1
ATOM 2425 O O . LEU B 1 133 ? 13.375 1.21 -3.973 1 98.81 133 LEU B O 1
ATOM 2429 N N . ALA B 1 134 ? 14.07 -0.875 -4.523 1 98.75 134 ALA B N 1
ATOM 2430 C CA . ALA B 1 134 ? 15.312 -0.748 -3.756 1 98.75 134 ALA B CA 1
ATOM 2431 C C . ALA B 1 134 ? 16.156 0.423 -4.258 1 98.75 134 ALA B C 1
ATOM 2433 O O . ALA B 1 134 ? 16.672 1.211 -3.461 1 98.75 134 ALA B O 1
ATOM 2434 N N . GLU B 1 135 ? 16.266 0.495 -5.531 1 98.88 135 GLU B N 1
ATOM 2435 C CA . GLU B 1 135 ? 17.047 1.582 -6.121 1 98.88 135 GLU B CA 1
ATOM 2436 C C . GLU B 1 135 ? 16.438 2.939 -5.785 1 98.88 135 GLU B C 1
ATOM 2438 O O . GLU B 1 135 ? 17.156 3.881 -5.441 1 98.88 135 GLU B O 1
ATOM 2443 N N . ALA B 1 136 ? 15.125 3.07 -5.957 1 98.75 136 ALA B N 1
ATOM 2444 C CA . ALA B 1 136 ? 14.445 4.312 -5.594 1 98.75 136 ALA B CA 1
ATOM 2445 C C . ALA B 1 136 ? 14.688 4.664 -4.129 1 98.75 136 ALA B C 1
ATOM 2447 O O . ALA B 1 136 ? 14.781 5.84 -3.775 1 98.75 136 ALA B O 1
ATOM 2448 N N . GLY B 1 137 ? 14.711 3.596 -3.266 1 98.75 137 GLY B N 1
ATOM 2449 C CA . GLY B 1 137 ? 15.07 3.809 -1.873 1 98.75 137 GLY B CA 1
ATOM 2450 C C . GLY B 1 137 ? 16.469 4.359 -1.698 1 98.75 137 GLY B C 1
ATOM 2451 O O . GLY B 1 137 ? 16.672 5.348 -0.99 1 98.75 137 GLY B O 1
ATOM 2452 N N . ARG B 1 138 ? 17.422 3.803 -2.359 1 98.81 138 ARG B N 1
ATOM 2453 C CA . ARG B 1 138 ? 18.812 4.246 -2.275 1 98.81 138 ARG B CA 1
ATOM 2454 C C . ARG B 1 138 ? 18.953 5.684 -2.77 1 98.81 138 ARG B C 1
ATOM 2456 O O . ARG B 1 138 ? 19.781 6.441 -2.256 1 98.81 138 ARG B O 1
ATOM 2463 N N . GLN B 1 139 ? 18.188 6.078 -3.701 1 98.44 139 GLN B N 1
ATOM 2464 C CA . GLN B 1 139 ? 18.25 7.414 -4.285 1 98.44 139 GLN B CA 1
ATOM 2465 C C . GLN B 1 139 ? 17.422 8.406 -3.475 1 98.44 139 GLN B C 1
ATOM 2467 O O . GLN B 1 139 ? 17.359 9.594 -3.801 1 98.44 139 GLN B O 1
ATOM 2472 N N . GLN B 1 140 ? 16.734 7.895 -2.488 1 98 140 GLN B N 1
ATOM 2473 C CA . GLN B 1 140 ? 15.875 8.695 -1.632 1 98 140 GLN B CA 1
ATOM 2474 C C . GLN B 1 140 ? 14.836 9.461 -2.455 1 98 140 GLN B C 1
ATOM 2476 O O . GLN B 1 140 ? 14.57 10.633 -2.191 1 98 140 GLN B O 1
ATOM 2481 N N . ASN B 1 141 ? 14.375 8.898 -3.545 1 97.69 141 ASN B N 1
ATOM 2482 C CA . ASN B 1 141 ? 13.398 9.461 -4.469 1 97.69 141 ASN B CA 1
ATOM 2483 C C . ASN B 1 141 ? 11.977 9.031 -4.117 1 97.69 141 ASN B C 1
ATOM 2485 O O . ASN B 1 141 ? 11.469 8.039 -4.656 1 97.69 141 ASN B O 1
ATOM 2489 N N . THR B 1 142 ? 11.297 9.781 -3.285 1 97.81 142 THR B N 1
ATOM 2490 C CA . THR B 1 142 ? 10.008 9.391 -2.73 1 97.81 142 THR B CA 1
ATOM 2491 C C . THR B 1 142 ? 8.961 9.25 -3.836 1 97.81 142 THR B C 1
ATOM 2493 O O . THR B 1 142 ? 8.234 8.258 -3.885 1 97.81 142 THR B O 1
ATOM 2496 N N . PRO B 1 143 ? 8.836 10.219 -4.832 1 96.75 143 PRO B N 1
ATOM 2497 C CA . PRO B 1 143 ? 7.855 10.031 -5.898 1 96.75 143 PRO B CA 1
ATOM 2498 C C . PRO B 1 143 ? 8.055 8.727 -6.664 1 96.75 143 PRO B C 1
ATOM 2500 O O . PRO B 1 143 ? 7.082 8.031 -6.973 1 96.75 143 PRO B O 1
ATOM 2503 N N . GLN B 1 144 ? 9.266 8.43 -6.926 1 97.94 144 GLN B N 1
ATOM 2504 C CA . GLN B 1 144 ? 9.539 7.18 -7.633 1 97.94 144 GLN B CA 1
ATOM 2505 C C . GLN B 1 144 ? 9.195 5.973 -6.766 1 97.94 144 GLN B C 1
ATOM 2507 O O . GLN B 1 144 ? 8.734 4.949 -7.273 1 97.94 144 GLN B O 1
ATOM 2512 N N . GLN B 1 145 ? 9.5 5.988 -5.434 1 98.69 145 GLN B N 1
ATOM 2513 C CA . GLN B 1 145 ? 9.109 4.918 -4.523 1 98.69 145 GLN B CA 1
ATOM 2514 C C . GLN B 1 145 ? 7.605 4.664 -4.586 1 98.69 145 GLN B C 1
ATOM 2516 O O . GLN B 1 145 ? 7.168 3.518 -4.711 1 98.69 145 GLN B O 1
ATOM 2521 N N . VAL B 1 146 ? 6.809 5.766 -4.562 1 98.5 146 VAL B N 1
ATOM 2522 C CA . VAL B 1 146 ? 5.352 5.648 -4.598 1 98.5 146 VAL B CA 1
ATOM 2523 C C . VAL B 1 146 ? 4.918 5.031 -5.926 1 98.5 146 VAL B C 1
ATOM 2525 O O . VAL B 1 146 ? 4.059 4.145 -5.953 1 98.5 146 VAL B O 1
ATOM 2528 N N . GLU B 1 147 ? 5.52 5.406 -6.988 1 98.12 147 GLU B N 1
ATOM 2529 C CA . GLU B 1 147 ? 5.164 4.91 -8.312 1 98.12 147 GLU B CA 1
ATOM 2530 C C . GLU B 1 147 ? 5.469 3.422 -8.445 1 98.12 147 GLU B C 1
ATOM 2532 O O . GLU B 1 147 ? 4.613 2.645 -8.875 1 98.12 147 GLU B O 1
ATOM 2537 N N . VAL B 1 148 ? 6.656 3.047 -8.117 1 98.81 148 VAL B N 1
ATOM 2538 C CA . VAL B 1 148 ? 7.059 1.65 -8.258 1 98.81 148 VAL B CA 1
ATOM 2539 C C . VAL B 1 148 ? 6.238 0.777 -7.316 1 98.81 148 VAL B C 1
ATOM 2541 O O . VAL B 1 148 ? 5.824 -0.326 -7.68 1 98.81 148 VAL B O 1
ATOM 2544 N N . PHE B 1 149 ? 6.02 1.223 -6.059 1 98.75 149 PHE B N 1
ATOM 2545 C CA . PHE B 1 149 ? 5.18 0.504 -5.105 1 98.75 149 PHE B CA 1
ATOM 2546 C C . PHE B 1 149 ? 3.801 0.236 -5.695 1 98.75 149 PHE B C 1
ATOM 2548 O O . PHE B 1 149 ? 3.271 -0.871 -5.57 1 98.75 149 PHE B O 1
ATOM 2555 N N . ASN B 1 150 ? 3.242 1.246 -6.363 1 98.5 150 ASN B N 1
ATOM 2556 C CA . ASN B 1 150 ? 1.956 1.074 -7.031 1 98.5 150 ASN B CA 1
ATOM 2557 C C . ASN B 1 150 ? 2.029 0.014 -8.125 1 98.5 150 ASN B C 1
ATOM 2559 O O . ASN B 1 150 ? 1.121 -0.808 -8.258 1 98.5 150 ASN B O 1
ATOM 2563 N N . HIS B 1 151 ? 3.07 0.024 -8.883 1 98.25 151 HIS B N 1
ATOM 2564 C CA . HIS B 1 151 ? 3.238 -0.983 -9.93 1 98.25 151 HIS B CA 1
ATOM 2565 C C . HIS B 1 151 ? 3.352 -2.381 -9.328 1 98.25 151 HIS B C 1
ATOM 2567 O O . HIS B 1 151 ? 2.893 -3.355 -9.922 1 98.25 151 HIS B O 1
ATOM 2573 N N . MET B 1 152 ? 3.973 -2.451 -8.203 1 98.44 152 MET B N 1
ATOM 2574 C CA . MET B 1 152 ? 4.074 -3.742 -7.531 1 98.44 152 MET B CA 1
ATOM 2575 C C . MET B 1 152 ? 2.701 -4.234 -7.086 1 98.44 152 MET B C 1
ATOM 2577 O O . MET B 1 152 ? 2.375 -5.41 -7.246 1 98.44 152 MET B O 1
ATOM 2581 N N . ILE B 1 153 ? 1.865 -3.361 -6.535 1 98.56 153 ILE B N 1
ATOM 2582 C CA . ILE B 1 153 ? 0.51 -3.738 -6.148 1 98.56 153 ILE B CA 1
ATOM 2583 C C . ILE B 1 153 ? -0.261 -4.215 -7.379 1 98.56 153 ILE B C 1
ATOM 2585 O O . ILE B 1 153 ? -0.971 -5.223 -7.32 1 98.56 153 ILE B O 1
ATOM 2589 N N . GLN B 1 154 ? -0.082 -3.518 -8.5 1 96.88 154 GLN B N 1
ATOM 2590 C CA . GLN B 1 154 ? -0.748 -3.908 -9.742 1 96.88 154 GLN B CA 1
ATOM 2591 C C . GLN B 1 154 ? -0.285 -5.289 -10.203 1 96.88 154 GLN B C 1
ATOM 2593 O O . GLN B 1 154 ? -1.089 -6.09 -10.68 1 96.88 154 GLN B O 1
ATOM 2598 N N . ALA B 1 155 ? 0.963 -5.512 -10.062 1 95.88 155 ALA B N 1
ATOM 2599 C CA . ALA B 1 155 ? 1.49 -6.824 -10.422 1 95.88 155 ALA B CA 1
ATOM 2600 C C . ALA B 1 155 ? 0.893 -7.918 -9.539 1 95.88 155 ALA B C 1
ATOM 2602 O O . ALA B 1 155 ? 0.558 -9 -10.023 1 95.88 155 ALA B O 1
ATOM 2603 N N . CYS B 1 156 ? 0.745 -7.645 -8.211 1 97.56 156 CYS B N 1
ATOM 2604 C CA . CYS B 1 156 ? 0.107 -8.594 -7.309 1 97.56 156 CYS B CA 1
ATOM 2605 C C . CYS B 1 156 ? -1.3 -8.938 -7.781 1 97.56 156 CYS B C 1
ATOM 2607 O O . CYS B 1 156 ? -1.646 -10.117 -7.914 1 97.56 156 CYS B O 1
ATOM 2609 N N . VAL B 1 157 ? -2.092 -7.91 -8.078 1 97.38 157 VAL B N 1
ATOM 2610 C CA . VAL B 1 157 ? -3.49 -8.086 -8.453 1 97.38 157 VAL B CA 1
ATOM 2611 C C . VAL B 1 157 ? -3.578 -8.828 -9.781 1 97.38 157 VAL B C 1
ATOM 2613 O O . VAL B 1 157 ? -4.441 -9.688 -9.969 1 97.38 157 VAL B O 1
ATOM 2616 N N . ALA B 1 158 ? -2.688 -8.516 -10.727 1 94.81 158 ALA B N 1
ATOM 2617 C CA . ALA B 1 158 ? -2.678 -9.188 -12.023 1 94.81 158 ALA B CA 1
ATOM 2618 C C . ALA B 1 158 ? -2.438 -10.688 -11.867 1 94.81 158 ALA B C 1
ATOM 2620 O O . ALA B 1 158 ? -3.125 -11.5 -12.484 1 94.81 158 ALA B O 1
ATOM 2621 N N . CYS B 1 159 ? -1.556 -11.07 -11.039 1 96.06 159 CYS B N 1
ATOM 2622 C CA . CYS B 1 159 ? -1.238 -12.477 -10.852 1 96.06 159 CYS B CA 1
ATOM 2623 C C . CYS B 1 159 ? -2.316 -13.172 -10.023 1 96.06 159 CYS B C 1
ATOM 2625 O O . CYS B 1 159 ? -2.785 -14.25 -10.391 1 96.06 159 CYS B O 1
ATOM 2627 N N . HIS B 1 160 ? -2.75 -12.562 -8.977 1 96.81 160 HIS B N 1
ATOM 2628 C CA . HIS B 1 160 ? -3.695 -13.18 -8.055 1 96.81 160 HIS B CA 1
ATOM 2629 C C . HIS B 1 160 ? -5.066 -13.344 -8.695 1 96.81 160 HIS B C 1
ATOM 2631 O O . HIS B 1 160 ? -5.781 -14.305 -8.414 1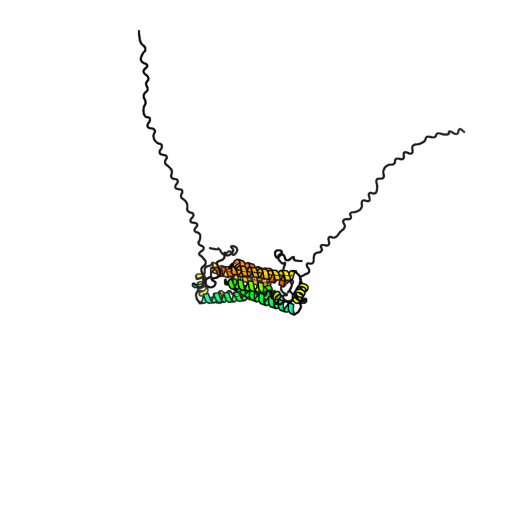 96.81 160 HIS B O 1
ATOM 2637 N N . SER B 1 161 ? -5.406 -12.43 -9.578 1 95.44 161 SER B N 1
ATOM 2638 C CA . SER B 1 161 ? -6.723 -12.492 -10.203 1 95.44 161 SER B CA 1
ATOM 2639 C C . SER B 1 161 ? -6.758 -13.531 -11.32 1 95.44 161 SER B C 1
ATOM 2641 O O . SER B 1 161 ? -7.832 -13.898 -11.797 1 95.44 161 SER B O 1
ATOM 2643 N N . ARG B 1 162 ? -5.602 -14.023 -11.664 1 93.62 162 ARG B N 1
ATOM 2644 C CA . ARG B 1 162 ? -5.543 -15 -12.75 1 93.62 162 ARG B CA 1
ATOM 2645 C C . ARG B 1 162 ? -5.227 -16.391 -12.211 1 93.62 162 ARG B C 1
ATOM 2647 O O . ARG B 1 162 ? -5.777 -17.391 -12.688 1 93.62 162 ARG B O 1
ATOM 2654 N N . TYR B 1 163 ? -4.449 -16.453 -11.141 1 95.06 163 TYR B N 1
ATOM 2655 C CA . TYR B 1 163 ? -3.85 -17.75 -10.867 1 95.06 163 TYR B CA 1
ATOM 2656 C C . TYR B 1 163 ? -4.09 -18.172 -9.422 1 95.06 163 TYR B C 1
ATOM 2658 O O . TYR B 1 163 ? -3.66 -19.25 -9.008 1 95.06 163 TYR B O 1
ATOM 2666 N N . VAL B 1 164 ? -4.789 -17.312 -8.648 1 95.56 164 VAL B N 1
ATOM 2667 C CA . VAL B 1 164 ? -4.992 -17.641 -7.246 1 95.56 164 VAL B CA 1
ATOM 2668 C C . VAL B 1 164 ? -6.457 -17.438 -6.871 1 95.56 164 VAL B C 1
ATOM 2670 O O . VAL B 1 164 ? -6.777 -17.125 -5.723 1 95.56 164 VAL B O 1
ATOM 2673 N N . THR B 1 165 ? -7.387 -17.531 -7.766 1 93.25 165 THR B N 1
ATOM 2674 C CA . THR B 1 165 ? -8.797 -17.219 -7.559 1 93.25 165 THR B CA 1
ATOM 2675 C C . THR B 1 165 ? -9.477 -18.297 -6.723 1 93.25 165 THR B C 1
ATOM 2677 O O . THR B 1 165 ? -10.562 -18.094 -6.188 1 93.25 165 THR B O 1
ATOM 2680 N N . ASP B 1 166 ? -8.883 -19.438 -6.582 1 92.69 166 ASP B N 1
ATOM 2681 C CA . ASP B 1 166 ? -9.406 -20.484 -5.691 1 92.69 166 ASP B CA 1
ATOM 2682 C C . ASP B 1 166 ? -9.258 -20.062 -4.23 1 92.69 166 ASP B C 1
ATOM 2684 O O . ASP B 1 166 ? -10.016 -20.531 -3.371 1 92.69 166 ASP B O 1
ATOM 2688 N N . ARG B 1 167 ? -8.297 -19.234 -3.975 1 93 167 ARG B N 1
ATOM 2689 C CA . ARG B 1 167 ? -8.055 -18.75 -2.619 1 93 167 ARG B CA 1
ATOM 2690 C C . ARG B 1 167 ? -8.609 -17.344 -2.43 1 93 167 ARG B C 1
ATOM 2692 O O . ARG B 1 167 ? -9.078 -17 -1.345 1 93 167 ARG B O 1
ATOM 2699 N N . PHE B 1 168 ? -8.477 -16.641 -3.5 1 95.62 168 PHE B N 1
ATOM 2700 C CA . PHE B 1 168 ? -8.914 -15.242 -3.467 1 95.62 168 PHE B CA 1
ATOM 2701 C C . PHE B 1 168 ? -10.109 -15.031 -4.398 1 95.62 168 PHE B C 1
ATOM 2703 O O . PHE B 1 168 ? -9.977 -14.398 -5.445 1 95.62 168 PHE B O 1
ATOM 2710 N N . GLU B 1 169 ? -11.273 -15.367 -3.965 1 91.75 169 GLU B N 1
ATOM 2711 C CA . GLU B 1 169 ? -12.469 -15.477 -4.789 1 91.75 169 GLU B CA 1
ATOM 2712 C C . GLU B 1 169 ? -12.992 -14.102 -5.191 1 91.75 169 GLU B C 1
ATOM 2714 O O . GLU B 1 169 ? -13.711 -13.969 -6.188 1 91.75 169 GLU B O 1
ATOM 2719 N N . GLY B 1 170 ? -12.594 -13.094 -4.508 1 93.31 170 GLY B N 1
ATOM 2720 C CA . GLY B 1 170 ? -13.078 -11.758 -4.812 1 93.31 170 GLY B CA 1
ATOM 2721 C C . GLY B 1 170 ? -12.352 -11.102 -5.969 1 93.31 170 GLY B C 1
ATOM 2722 O O . GLY B 1 170 ? -12.812 -10.094 -6.508 1 93.31 170 GLY B O 1
ATOM 2723 N N . LEU B 1 171 ? -11.281 -11.688 -6.348 1 93.62 171 LEU B N 1
ATOM 2724 C CA . LEU B 1 171 ? -10.508 -11.102 -7.434 1 93.62 171 LEU B CA 1
ATOM 2725 C C . LEU B 1 171 ? -10.969 -11.633 -8.781 1 93.62 171 LEU B C 1
ATOM 2727 O O . LEU B 1 171 ? -11.039 -12.852 -8.992 1 93.62 171 LEU B O 1
ATOM 2731 N N . LYS B 1 172 ? -11.383 -10.688 -9.594 1 84.06 172 LYS B N 1
ATOM 2732 C CA . LYS B 1 172 ? -11.75 -11.039 -10.961 1 84.06 172 LYS B CA 1
ATOM 2733 C C . LYS B 1 172 ? -10.641 -10.664 -11.938 1 84.06 172 LYS B C 1
ATOM 2735 O O . LYS B 1 172 ? -9.977 -9.641 -11.781 1 84.06 172 LYS B O 1
ATOM 2740 N N . ALA B 1 173 ? -10.469 -11.492 -12.867 1 70.06 173 ALA B N 1
ATOM 2741 C CA . ALA B 1 173 ? -9.359 -11.328 -13.797 1 70.06 173 ALA B CA 1
ATOM 2742 C C . ALA B 1 173 ? -9.367 -9.93 -14.414 1 70.06 173 ALA B C 1
ATOM 2744 O O . ALA B 1 173 ? -10.422 -9.414 -14.781 1 70.06 173 ALA B O 1
ATOM 2745 N N . GLN B 1 174 ? -8.242 -9.328 -14.172 1 65.81 174 GLN B N 1
ATOM 2746 C CA . GLN B 1 174 ? -8.055 -8.008 -14.758 1 65.81 174 GLN B CA 1
ATOM 2747 C C . GLN B 1 174 ? -7.191 -8.078 -16.016 1 65.81 174 GLN B C 1
ATOM 2749 O O . GLN B 1 174 ? -6.41 -9.016 -16.188 1 65.81 174 GLN B O 1
ATOM 2754 N N . SER B 1 175 ? -7.555 -7.172 -16.984 1 55.88 175 SER B N 1
ATOM 2755 C CA . SER B 1 175 ? -6.68 -7.074 -18.156 1 55.88 175 SER B CA 1
ATOM 2756 C C . SER B 1 175 ? -5.297 -6.566 -17.766 1 55.88 175 SER B C 1
ATOM 2758 O O . SER B 1 175 ? -5.168 -5.699 -16.891 1 55.88 175 SER B O 1
ATOM 2760 N N . VAL B 1 176 ? -4.281 -7.301 -17.875 1 53.47 176 VAL B N 1
ATOM 2761 C CA . VAL B 1 176 ? -2.91 -6.844 -17.656 1 53.47 176 VAL B CA 1
ATOM 2762 C C . VAL B 1 176 ? -2.541 -5.812 -18.719 1 53.47 176 VAL B C 1
ATOM 2764 O O . VAL B 1 176 ? -2.84 -5.996 -19.906 1 53.47 176 VAL B O 1
ATOM 2767 N N . PRO B 1 177 ? -2.193 -4.668 -18.219 1 47.91 177 PRO B N 1
ATOM 2768 C CA . PRO B 1 177 ? -1.826 -3.693 -19.25 1 47.91 177 PRO B CA 1
ATOM 2769 C C . PRO B 1 177 ? -0.853 -4.262 -20.281 1 47.91 177 PRO B C 1
ATOM 2771 O O . PRO B 1 177 ? 0.033 -5.047 -19.922 1 47.91 177 PRO B O 1
ATOM 2774 N N . GLU B 1 178 ? -1.127 -3.996 -21.516 1 47.72 178 GLU B N 1
ATOM 2775 C CA . GLU B 1 178 ? -0.288 -4.434 -22.625 1 47.72 178 GLU B CA 1
ATOM 2776 C C . GLU B 1 178 ? 1.176 -4.07 -22.391 1 47.72 178 GLU B C 1
ATOM 2778 O O . GLU B 1 178 ? 2.076 -4.789 -22.828 1 47.72 178 GLU B O 1
ATOM 2783 N N . SER B 1 179 ? 1.331 -3.027 -21.719 1 45.53 179 SER B N 1
ATOM 2784 C CA . SER B 1 179 ? 2.674 -2.498 -21.516 1 45.53 179 SER B CA 1
ATOM 2785 C C . SER B 1 179 ? 3.498 -3.418 -20.609 1 45.53 179 SER B C 1
ATOM 2787 O O . SER B 1 179 ? 4.719 -3.281 -20.531 1 45.53 179 SER B O 1
ATOM 2789 N N . TRP B 1 180 ? 2.74 -4.141 -19.953 1 50.41 180 TRP B N 1
ATOM 2790 C CA . TRP B 1 180 ? 3.496 -5.07 -19.125 1 50.41 180 TRP B CA 1
ATOM 2791 C C . TRP B 1 180 ? 4.02 -6.242 -19.953 1 50.41 180 TRP B C 1
ATOM 2793 O O . TRP B 1 180 ? 4.852 -7.02 -19.469 1 50.41 180 TRP B O 1
ATOM 2803 N N . GLY B 1 181 ? 3.883 -6.188 -21.266 1 37.91 181 GLY B N 1
ATOM 2804 C CA . GLY B 1 181 ? 4.387 -7.188 -22.188 1 37.91 181 GLY B CA 1
ATOM 2805 C C . GLY B 1 181 ? 3.82 -8.57 -21.938 1 37.91 181 GLY B C 1
ATOM 2806 O O . GLY B 1 181 ? 4.434 -9.578 -22.312 1 37.91 181 GLY B O 1
ATOM 2807 N N . VAL B 1 182 ? 2.92 -8.625 -21.031 1 43.56 182 VAL B N 1
ATOM 2808 C CA . VAL B 1 182 ? 2.34 -9.953 -20.828 1 43.56 182 VAL B CA 1
ATOM 2809 C C . VAL B 1 182 ? 1.222 -10.195 -21.828 1 43.56 182 VAL B C 1
ATOM 2811 O O . VAL B 1 182 ? 0.375 -9.32 -22.047 1 43.56 182 VAL B O 1
ATOM 2814 N N . GLU B 1 183 ? 1.427 -10.906 -22.891 1 32.69 183 GLU B N 1
ATOM 2815 C CA . GLU B 1 183 ? 0.468 -11.273 -23.922 1 32.69 183 GLU B CA 1
ATOM 2816 C C . GLU B 1 183 ? -0.794 -11.883 -23.312 1 32.69 183 GLU B C 1
ATOM 2818 O O . GLU B 1 183 ? -0.714 -12.766 -22.453 1 32.69 183 GLU B O 1
ATOM 2823 N N . THR B 1 184 ? -1.894 -11 -23.062 1 34.59 184 THR B N 1
ATOM 2824 C CA . THR B 1 184 ? -3.172 -11.602 -22.703 1 34.59 184 THR B CA 1
ATOM 2825 C C . THR B 1 184 ? -3.584 -12.664 -23.703 1 34.59 184 THR B C 1
ATOM 2827 O O . THR B 1 184 ? -3.541 -12.43 -24.922 1 34.59 184 THR B O 1
ATOM 2830 N N . PRO B 1 185 ? -3.949 -13.82 -23.297 1 33.03 185 PRO B N 1
ATOM 2831 C CA . PRO B 1 185 ? -4.371 -14.758 -24.328 1 33.03 185 PRO B CA 1
ATOM 2832 C C . PRO B 1 185 ? -5.668 -14.336 -25.016 1 33.03 185 PRO B C 1
ATOM 2834 O O . PRO B 1 185 ? -6.473 -13.609 -24.438 1 33.03 185 PRO B O 1
#